Protein AF-H3CJQ5-F1 (afdb_monomer_lite)

Radius of gyration: 24.77 Å; chains: 1; bounding box: 74×58×54 Å

InterPro domains:
  IPR023696 Ureohydrolase domain superfamily [SSF52768] (1-69)
  IPR037138 Histone deacetylase domain superfamily [G3DSA:3.40.800.20] (1-73)

Foldseek 3Di:
DPPPNLDDDDDDDDDDDPVVVVLVVVLVVCVNVVFDHDPDDPDDDDDPVVVLVVLVVLVVCCVPDPLSVPDDDDPCPDPPPDPPPPDDDDDDDDDDPPDPPDDDDDRDDDGDHAPQAEEEADDPPDDDDPSHHYFFDPDDDPPVLVVVLCVVPVPDPDDDWPNRLLVRLLVQLVCCLVSNYVYYDYDTPDPLSSCQSNVVSNVVSDQAEEAEEEEDDPDDDHPCPVVRYAYEYEYQDPDVDDDDPRYHYHHDVDPVCCVVVVVSCCVPPVVSVD

pLDDT: mean 74.87, std 17.54, range [26.88, 97.62]

Secondary structure (DSSP, 8-state):
--GGGG-----------TTHHHHHHHHHHHHHTTPPPPPP---PPPPHHHHHHHHHHHHHHTTT-GGGTTSPPPP------------------------------PPPPP-PPPSEEEEEE--TTPPPPTTEEE----SPPPHHHHHHHHHHHTTSTT----HHHHHHHHHHHHHHHTTSEEEEEE--S-HHHHHHHHHHHHHHHSS-EEEEEES---S-----TTSSEEEEEEESS-------TTEEEEE---GGGHHHHHHHHHHHTGGGT-

Structure (mmCIF, N/CA/C/O backbone):
data_AF-H3CJQ5-F1
#
_entry.id   AF-H3CJQ5-F1
#
loop_
_atom_site.group_PDB
_atom_site.id
_atom_site.type_symbol
_atom_site.label_atom_id
_atom_site.label_alt_id
_atom_site.label_comp_id
_atom_site.label_asym_id
_atom_site.label_entity_id
_atom_site.label_seq_id
_atom_site.pdbx_PDB_ins_code
_atom_site.Cartn_x
_atom_site.Cartn_y
_atom_site.Cartn_z
_atom_site.occupancy
_atom_site.B_iso_or_equiv
_atom_site.auth_seq_id
_atom_site.auth_comp_id
_atom_site.auth_asym_id
_atom_site.auth_atom_id
_atom_site.pdbx_PDB_model_num
ATOM 1 N N . MET A 1 1 ? -3.640 -0.439 -8.895 1.00 81.56 1 MET A N 1
ATOM 2 C CA . MET A 1 1 ? -2.894 -0.152 -10.143 1.00 81.56 1 MET A CA 1
ATOM 3 C C . MET A 1 1 ? -3.631 0.963 -10.868 1.00 81.56 1 MET A C 1
ATOM 5 O O . MET A 1 1 ? -4.810 0.783 -11.122 1.00 81.56 1 MET A O 1
ATOM 9 N N . ASN A 1 2 ? -2.995 2.110 -11.141 1.00 85.56 2 ASN A N 1
ATOM 10 C CA . ASN A 1 2 ? -3.743 3.341 -11.481 1.00 85.56 2 ASN A CA 1
ATOM 11 C C . ASN A 1 2 ? -3.409 3.939 -12.864 1.00 85.56 2 ASN A C 1
ATOM 13 O O . ASN A 1 2 ? -4.067 4.882 -13.297 1.00 85.56 2 ASN A O 1
ATOM 17 N N . LEU A 1 3 ? -2.390 3.428 -13.562 1.00 89.12 3 LEU A N 1
ATOM 18 C CA . LEU A 1 3 ? -2.044 3.892 -14.912 1.00 89.12 3 LEU A CA 1
ATOM 19 C C . LEU A 1 3 ? -3.037 3.343 -15.943 1.00 89.12 3 LEU A C 1
ATOM 21 O O . LEU A 1 3 ? -3.598 2.269 -15.745 1.00 89.12 3 LEU A O 1
ATOM 25 N N . ALA A 1 4 ? -3.268 4.096 -17.025 1.00 93.25 4 ALA A N 1
ATOM 26 C CA . ALA A 1 4 ? -4.187 3.736 -18.115 1.00 93.25 4 ALA A CA 1
ATOM 27 C C . ALA A 1 4 ? -5.615 3.346 -17.659 1.00 93.25 4 ALA A C 1
ATOM 29 O O . ALA A 1 4 ? -6.294 2.556 -18.316 1.00 93.25 4 ALA A O 1
ATOM 30 N N . GLY A 1 5 ? -6.077 3.884 -16.522 1.00 90.81 5 GLY A N 1
ATOM 31 C CA . GLY A 1 5 ? -7.369 3.517 -15.932 1.00 90.81 5 GLY A CA 1
ATOM 32 C C . GLY A 1 5 ? -7.428 2.062 -15.455 1.00 90.81 5 GLY A C 1
ATOM 33 O O . GLY A 1 5 ? -8.495 1.465 -15.474 1.00 90.81 5 GLY A O 1
ATOM 34 N N . GLY A 1 6 ? -6.285 1.466 -15.101 1.00 92.06 6 GLY A N 1
ATOM 35 C CA . GLY A 1 6 ? -6.191 0.075 -14.648 1.00 92.06 6 GLY A CA 1
ATOM 36 C C . GLY A 1 6 ? -6.125 -0.961 -15.773 1.00 92.06 6 GLY A C 1
ATOM 37 O O . GLY A 1 6 ? -5.925 -2.138 -15.490 1.00 92.06 6 GLY A O 1
ATOM 38 N N . LYS A 1 7 ? -6.237 -0.547 -17.042 1.00 94.19 7 LYS A N 1
ATOM 39 C CA . LYS A 1 7 ? -6.111 -1.441 -18.201 1.00 94.19 7 LYS A CA 1
ATOM 40 C C . LYS A 1 7 ? -4.651 -1.846 -18.384 1.00 94.19 7 LYS A C 1
ATOM 42 O O . LYS A 1 7 ? -3.837 -1.051 -18.851 1.00 94.19 7 LYS A O 1
ATOM 47 N N . LEU A 1 8 ? -4.334 -3.078 -18.006 1.00 94.94 8 LEU A N 1
ATOM 48 C CA . LEU A 1 8 ? -2.990 -3.642 -18.050 1.00 94.94 8 LEU A CA 1
ATOM 49 C C . LEU A 1 8 ? -3.031 -5.014 -18.728 1.00 94.94 8 LEU A C 1
ATOM 51 O O . LEU A 1 8 ? -3.891 -5.832 -18.416 1.00 94.94 8 LEU A O 1
ATOM 55 N N . CYS A 1 9 ? -2.074 -5.269 -19.618 1.00 95.88 9 CYS A N 1
ATOM 56 C CA . CYS A 1 9 ? -1.789 -6.596 -20.152 1.00 95.88 9 CYS A CA 1
ATOM 57 C C . CYS A 1 9 ? -0.385 -7.003 -19.691 1.00 95.88 9 CYS A C 1
ATOM 59 O O . CYS A 1 9 ? 0.565 -6.248 -19.901 1.00 95.88 9 CYS A O 1
ATOM 61 N N . ALA A 1 10 ? -0.266 -8.160 -19.040 1.00 95.12 10 ALA A N 1
ATOM 62 C CA . ALA A 1 10 ? 1.015 -8.743 -18.656 1.00 95.12 10 ALA A CA 1
ATOM 63 C C . ALA A 1 10 ? 1.327 -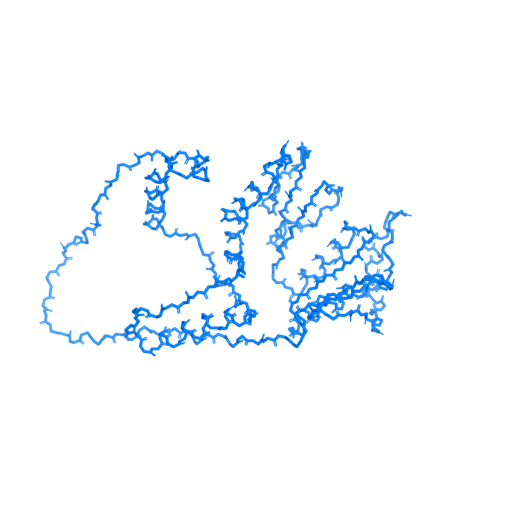9.913 -19.597 1.00 95.12 10 ALA A C 1
ATOM 65 O O . ALA A 1 10 ? 0.520 -10.832 -19.721 1.00 95.12 10 ALA A O 1
ATOM 66 N N . VAL A 1 11 ? 2.488 -9.868 -20.251 1.00 97.62 11 VAL A N 1
ATOM 67 C CA . VAL A 1 11 ? 2.963 -10.902 -21.180 1.00 97.62 11 VAL A CA 1
ATOM 68 C C . VAL A 1 11 ? 4.173 -11.581 -20.549 1.00 97.62 11 VAL A C 1
ATOM 70 O O . VAL A 1 11 ? 5.095 -10.901 -20.098 1.00 97.62 11 VAL A O 1
ATOM 73 N N . LEU A 1 12 ? 4.143 -12.913 -20.453 1.00 97.12 12 LEU A N 1
ATOM 74 C CA . LEU A 1 12 ? 5.270 -13.676 -19.926 1.00 97.12 12 LEU A CA 1
ATOM 75 C C . LEU A 1 12 ? 6.379 -13.735 -20.979 1.00 97.12 12 LEU A C 1
ATOM 77 O O . LEU A 1 12 ? 6.149 -14.204 -22.089 1.00 97.12 12 LEU A O 1
ATOM 81 N N . GLU A 1 13 ? 7.568 -13.284 -20.595 1.00 96.62 13 GLU A N 1
ATOM 82 C CA . GLU A 1 13 ? 8.769 -13.308 -21.428 1.00 96.62 13 GLU A CA 1
ATOM 83 C C . GLU A 1 13 ? 9.689 -14.453 -20.968 1.00 96.62 13 GLU A C 1
ATOM 85 O O . GLU A 1 13 ? 9.425 -15.627 -21.219 1.00 96.62 13 GLU A O 1
ATOM 90 N N . GLY A 1 14 ? 10.766 -14.126 -20.249 1.00 94.88 14 GLY A N 1
ATOM 91 C CA . GLY A 1 14 ? 11.717 -15.095 -19.716 1.00 94.88 14 GLY A CA 1
ATOM 92 C C . GLY A 1 14 ? 11.376 -15.607 -18.315 1.00 94.88 14 GLY A C 1
ATOM 93 O O . GLY A 1 14 ? 10.472 -15.127 -17.633 1.00 94.88 14 GLY A O 1
ATOM 94 N N . GLY A 1 15 ? 12.179 -16.568 -17.863 1.00 93.50 15 GLY A N 1
ATOM 95 C CA . GLY A 1 15 ? 12.063 -17.178 -16.543 1.00 93.50 15 GLY A CA 1
ATOM 96 C C . GLY A 1 15 ? 12.597 -18.598 -16.580 1.00 93.50 15 GLY A C 1
ATOM 97 O O . GLY A 1 15 ? 11.898 -19.521 -16.973 1.00 93.50 15 GLY A O 1
ATOM 98 N N . TYR A 1 16 ? 13.862 -18.773 -16.211 1.00 94.69 16 TYR A N 1
ATOM 99 C CA . TYR A 1 16 ? 14.560 -20.049 -16.416 1.00 94.69 16 TYR A CA 1
ATOM 100 C C . TYR A 1 16 ? 14.683 -20.886 -15.142 1.00 94.69 16 TYR A C 1
ATOM 102 O O . TYR A 1 16 ? 15.120 -22.031 -15.192 1.00 94.69 16 TYR A O 1
ATOM 110 N N . ASN A 1 17 ? 14.307 -20.318 -13.996 1.00 93.81 17 ASN A N 1
ATOM 111 C CA . ASN A 1 17 ? 14.281 -21.024 -12.726 1.00 93.81 17 ASN A CA 1
ATOM 112 C C . ASN A 1 17 ? 12.852 -21.514 -12.454 1.00 93.81 17 ASN A C 1
ATOM 114 O O . ASN A 1 17 ? 11.932 -20.712 -12.288 1.00 93.81 17 ASN A O 1
ATOM 118 N N . LEU A 1 18 ? 12.681 -22.837 -12.415 1.00 93.62 18 LEU A N 1
ATOM 119 C CA . LEU A 1 18 ? 11.375 -23.490 -12.284 1.00 93.62 18 LEU A CA 1
ATOM 120 C C . LEU A 1 18 ? 10.738 -23.322 -10.896 1.00 93.62 18 LEU A C 1
ATOM 122 O O . LEU A 1 18 ? 9.547 -23.579 -10.751 1.00 93.62 18 LEU A O 1
ATOM 126 N N . THR A 1 19 ? 11.493 -22.851 -9.903 1.00 92.31 19 THR A N 1
ATOM 127 C CA . THR A 1 19 ? 10.992 -22.552 -8.557 1.00 92.31 19 THR A CA 1
ATOM 128 C C . THR A 1 19 ? 10.516 -21.101 -8.460 1.00 92.31 19 THR A C 1
ATOM 130 O O . THR A 1 19 ? 9.390 -20.850 -8.034 1.00 92.31 19 THR A O 1
ATOM 133 N N . SER A 1 20 ? 11.324 -20.125 -8.895 1.00 93.88 20 SER A N 1
ATOM 134 C CA . SER A 1 20 ? 10.966 -18.700 -8.767 1.00 93.88 20 SER A CA 1
ATOM 135 C C . SER A 1 20 ? 9.966 -18.222 -9.815 1.00 93.88 20 SER A C 1
ATOM 137 O O . SER A 1 20 ? 9.197 -17.297 -9.538 1.00 93.88 20 SER A O 1
ATOM 139 N N . LEU A 1 21 ? 9.944 -18.833 -11.005 1.00 95.50 21 LEU A N 1
ATOM 140 C CA . LEU A 1 21 ? 9.009 -18.467 -12.067 1.00 95.50 21 LEU A CA 1
ATOM 141 C C . LEU A 1 21 ? 7.541 -18.607 -11.624 1.00 95.50 21 LEU A C 1
ATOM 143 O O . LEU A 1 21 ? 6.843 -17.589 -11.618 1.00 95.50 21 LEU A O 1
ATOM 147 N N . PRO A 1 22 ? 7.045 -19.796 -11.218 1.00 95.19 22 PRO A N 1
ATOM 148 C CA . PRO A 1 22 ? 5.647 -19.940 -10.817 1.00 95.19 22 PRO A CA 1
ATOM 149 C C . PRO A 1 22 ? 5.310 -19.065 -9.605 1.00 95.19 22 PRO A C 1
ATOM 151 O O . PRO A 1 22 ? 4.245 -18.454 -9.571 1.00 95.19 22 PRO A O 1
ATOM 154 N N . GLN A 1 23 ? 6.235 -18.916 -8.651 1.00 93.88 23 GLN A N 1
ATOM 155 C CA . GLN A 1 23 ? 6.057 -18.032 -7.496 1.00 93.88 23 GLN A CA 1
ATOM 156 C C . GLN A 1 23 ? 5.834 -16.570 -7.926 1.00 93.88 23 GLN A C 1
ATOM 158 O O . GLN A 1 23 ? 4.891 -15.923 -7.470 1.00 93.88 23 GLN A O 1
ATOM 163 N N . SER A 1 24 ? 6.653 -16.061 -8.849 1.00 94.12 24 SER A N 1
ATOM 164 C CA . SER A 1 24 ? 6.565 -14.682 -9.352 1.00 94.12 24 SER A CA 1
ATOM 165 C C . SER A 1 24 ? 5.307 -14.446 -10.192 1.00 94.12 24 SER A C 1
ATOM 167 O O . SER A 1 24 ? 4.657 -13.402 -10.070 1.00 94.12 24 SER A O 1
ATOM 169 N N . VAL A 1 25 ? 4.922 -15.429 -11.013 1.00 96.06 25 VAL A N 1
ATOM 170 C CA . VAL A 1 25 ? 3.676 -15.387 -11.792 1.00 96.06 25 VAL A CA 1
ATOM 171 C C . VAL A 1 25 ? 2.471 -15.341 -10.855 1.00 96.06 25 VAL A C 1
ATOM 173 O O . VAL A 1 25 ? 1.625 -14.461 -11.008 1.00 96.06 25 VAL A O 1
ATOM 176 N N . CYS A 1 26 ? 2.423 -16.199 -9.832 1.00 94.19 26 CYS A N 1
ATOM 177 C CA . CYS A 1 26 ? 1.353 -16.192 -8.833 1.00 94.19 26 CYS A CA 1
ATOM 178 C C . CYS A 1 26 ? 1.234 -14.836 -8.122 1.00 94.19 26 CYS A C 1
ATOM 180 O O . CYS A 1 26 ? 0.133 -14.296 -8.029 1.00 94.19 26 CYS A O 1
ATOM 182 N N . GLN A 1 27 ? 2.350 -14.234 -7.689 1.00 92.75 27 GLN A N 1
ATOM 183 C CA . GLN A 1 27 ? 2.338 -12.906 -7.054 1.00 92.75 27 GLN A CA 1
ATOM 184 C C . GLN A 1 27 ? 1.835 -11.802 -7.994 1.00 92.75 27 GLN A C 1
ATOM 186 O O . GLN A 1 27 ? 1.131 -10.877 -7.568 1.00 92.75 27 GLN A O 1
ATOM 191 N N . THR A 1 28 ? 2.172 -11.904 -9.280 1.00 94.69 28 THR A N 1
ATOM 192 C CA . THR A 1 28 ? 1.698 -10.973 -10.307 1.00 94.69 28 THR A CA 1
ATOM 193 C C . THR A 1 28 ? 0.189 -11.114 -10.487 1.00 94.69 28 THR A C 1
ATOM 195 O O . THR A 1 28 ? -0.529 -10.128 -10.342 1.00 94.69 28 THR A O 1
ATOM 198 N N . VAL A 1 29 ? -0.312 -12.334 -10.702 1.00 94.81 29 VAL A N 1
ATOM 199 C CA . VAL A 1 29 ? -1.746 -12.615 -10.885 1.00 94.81 29 VAL A CA 1
ATOM 200 C C . VAL A 1 29 ? -2.565 -12.214 -9.657 1.00 94.81 29 VAL A C 1
ATOM 202 O O . VAL A 1 29 ? -3.573 -11.536 -9.811 1.00 94.81 29 VAL A O 1
ATOM 205 N N . GLN A 1 30 ? -2.111 -12.521 -8.439 1.00 93.06 30 GLN A N 1
ATOM 206 C CA . GLN A 1 30 ? -2.771 -12.079 -7.199 1.00 93.06 30 GLN A CA 1
ATOM 207 C C . GLN A 1 30 ? -2.900 -10.551 -7.134 1.00 93.06 30 GLN A C 1
ATOM 209 O O . GLN A 1 30 ? -3.940 -10.012 -6.767 1.00 93.06 30 GLN A O 1
ATOM 214 N N . THR A 1 31 ? -1.866 -9.825 -7.563 1.00 92.44 31 THR A N 1
ATOM 215 C CA . THR A 1 31 ? -1.916 -8.357 -7.643 1.00 92.44 31 THR A CA 1
ATOM 216 C C . THR A 1 31 ? -2.903 -7.873 -8.708 1.00 92.44 31 THR A C 1
ATOM 218 O O . THR A 1 31 ? -3.599 -6.886 -8.474 1.00 92.44 31 THR A O 1
ATOM 221 N N . LEU A 1 32 ? -3.010 -8.573 -9.845 1.00 92.94 32 LEU A N 1
ATOM 222 C CA . LEU A 1 32 ? -3.994 -8.274 -10.894 1.00 92.94 32 LEU A CA 1
ATOM 223 C C . LEU A 1 32 ? -5.437 -8.512 -10.434 1.00 92.94 32 LEU A C 1
ATOM 225 O O . LEU A 1 32 ? -6.311 -7.710 -10.752 1.00 92.94 32 LEU A O 1
ATOM 229 N N . LEU A 1 33 ? -5.665 -9.557 -9.637 1.00 91.25 33 LEU A N 1
ATOM 230 C CA . LEU A 1 33 ? -6.952 -9.861 -8.999 1.00 91.25 33 LEU A CA 1
ATOM 231 C C . LEU A 1 33 ? -7.291 -8.895 -7.848 1.00 91.25 33 LEU A C 1
ATOM 233 O O . LEU A 1 33 ? -8.411 -8.883 -7.337 1.00 91.25 33 LEU A O 1
ATOM 237 N N . GLY A 1 34 ? -6.340 -8.043 -7.459 1.00 87.56 34 GLY A N 1
ATOM 238 C CA . GLY A 1 34 ? -6.513 -7.042 -6.415 1.00 87.56 34 GLY A CA 1
ATOM 239 C C . GLY A 1 34 ? -6.323 -7.578 -4.998 1.00 87.56 34 GLY A C 1
ATOM 240 O O . GLY A 1 34 ? -6.735 -6.904 -4.054 1.00 87.56 34 GLY A O 1
ATOM 241 N N . ASP A 1 35 ? -5.706 -8.747 -4.826 1.00 89.44 35 ASP A N 1
ATOM 242 C CA . ASP A 1 35 ? -5.385 -9.272 -3.502 1.00 89.44 35 ASP A CA 1
ATOM 243 C C . ASP A 1 35 ? -4.431 -8.324 -2.748 1.00 89.44 35 ASP A C 1
ATOM 245 O O . ASP A 1 35 ? -3.593 -7.657 -3.368 1.00 89.44 35 ASP A O 1
ATOM 249 N N . PRO A 1 36 ? -4.480 -8.287 -1.406 1.00 85.56 36 PRO A N 1
ATOM 250 C CA . PRO A 1 36 ? -3.569 -7.496 -0.575 1.00 85.56 36 PRO A CA 1
ATOM 251 C C . PRO A 1 36 ? -2.099 -7.741 -0.902 1.00 85.56 36 PRO A C 1
ATOM 253 O O . PRO A 1 36 ? -1.680 -8.893 -0.909 1.00 85.56 36 PRO A O 1
ATOM 256 N N . ALA A 1 37 ? -1.302 -6.697 -1.147 1.00 85.62 37 ALA A N 1
ATOM 257 C CA . ALA A 1 37 ? 0.141 -6.856 -1.344 1.00 85.62 37 ALA A CA 1
ATOM 258 C C . ALA A 1 37 ? 0.806 -7.468 -0.092 1.00 85.62 37 ALA A C 1
ATOM 260 O O . ALA A 1 37 ? 0.407 -7.130 1.027 1.00 85.62 37 ALA A O 1
ATOM 261 N N . PRO A 1 38 ? 1.807 -8.356 -0.251 1.00 85.12 38 PRO A N 1
ATOM 262 C CA . PRO A 1 38 ? 2.561 -8.852 0.890 1.00 85.12 38 PRO A CA 1
ATOM 263 C C . PRO A 1 38 ? 3.311 -7.689 1.563 1.00 85.12 38 PRO A C 1
ATOM 265 O O . PRO A 1 38 ? 3.678 -6.726 0.879 1.00 85.12 38 PRO A O 1
ATOM 268 N N . PRO A 1 39 ? 3.561 -7.760 2.883 1.00 79.38 39 PRO A N 1
ATOM 269 C CA . PRO A 1 39 ? 4.366 -6.757 3.561 1.00 79.38 39 PRO A CA 1
ATOM 270 C C . PRO 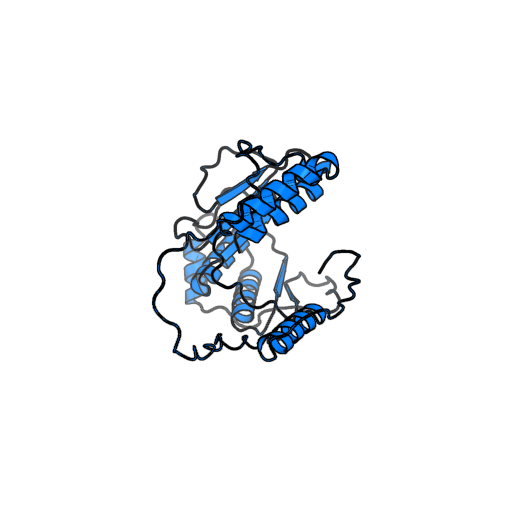A 1 39 ? 5.734 -6.614 2.879 1.00 79.38 39 PRO A C 1
ATOM 272 O O . PRO A 1 39 ? 6.343 -7.636 2.539 1.00 79.38 39 PRO A O 1
ATOM 275 N N . PRO A 1 40 ? 6.234 -5.383 2.680 1.00 70.62 40 PRO A N 1
ATOM 276 C CA . PRO A 1 40 ? 7.570 -5.193 2.145 1.00 70.62 40 PRO A CA 1
ATOM 277 C C . PRO A 1 40 ? 8.589 -5.875 3.065 1.00 70.62 40 PRO A C 1
ATOM 279 O O . PRO A 1 40 ? 8.493 -5.811 4.296 1.00 70.62 40 PRO A O 1
ATOM 282 N N . ALA A 1 41 ? 9.563 -6.556 2.459 1.00 70.50 41 ALA A N 1
ATOM 283 C CA . ALA A 1 41 ? 10.719 -7.079 3.181 1.00 70.50 41 ALA A CA 1
ATOM 284 C C . ALA A 1 41 ? 11.513 -5.919 3.814 1.00 70.50 41 ALA A C 1
ATOM 286 O O . ALA A 1 41 ? 11.196 -4.754 3.598 1.00 70.50 41 ALA A O 1
ATOM 287 N N . GLY A 1 42 ? 12.554 -6.202 4.600 1.00 74.25 42 GLY A N 1
ATOM 288 C CA . GLY A 1 42 ? 13.442 -5.154 5.119 1.00 74.25 42 GLY A CA 1
ATOM 289 C C . GLY A 1 42 ? 14.137 -4.396 3.982 1.00 74.25 42 GLY A C 1
ATOM 290 O O . GLY A 1 42 ? 15.229 -4.778 3.572 1.00 74.25 42 GLY A O 1
ATOM 291 N N . LEU A 1 43 ? 13.490 -3.354 3.453 1.00 77.69 43 LEU A N 1
ATOM 292 C CA . LEU A 1 43 ? 13.975 -2.579 2.320 1.00 77.69 43 LEU A CA 1
ATOM 293 C C . LEU A 1 43 ? 15.126 -1.685 2.784 1.00 77.69 43 LEU A C 1
ATOM 295 O O . LEU A 1 43 ? 14.953 -0.752 3.566 1.00 77.69 43 LEU A O 1
ATOM 299 N N . GLY A 1 44 ? 16.326 -2.006 2.308 1.00 80.94 44 GLY A N 1
ATOM 300 C CA . GLY A 1 44 ? 17.482 -1.126 2.393 1.00 80.94 44 GLY A CA 1
ATOM 301 C C . GLY A 1 44 ? 17.512 -0.128 1.238 1.00 80.94 44 GLY A C 1
ATOM 302 O O . GLY A 1 44 ? 16.777 -0.245 0.255 1.00 80.94 44 GLY A O 1
ATOM 303 N N . GLY A 1 45 ? 18.421 0.842 1.330 1.00 82.06 45 GLY A N 1
ATOM 304 C CA . GLY A 1 45 ? 18.750 1.672 0.177 1.00 82.06 45 GLY A CA 1
ATOM 305 C C . GLY A 1 45 ? 19.294 0.820 -0.984 1.00 82.06 45 GLY A C 1
ATOM 306 O O . GLY A 1 45 ? 19.927 -0.212 -0.744 1.00 82.06 45 GLY A O 1
ATOM 307 N N . PRO A 1 46 ? 19.077 1.234 -2.244 1.00 87.31 46 PRO A N 1
ATOM 308 C CA . PRO A 1 46 ? 19.677 0.564 -3.394 1.00 87.31 46 PRO A CA 1
ATOM 309 C C . PRO A 1 46 ? 21.208 0.547 -3.283 1.00 87.31 46 PRO A C 1
ATOM 311 O O . PRO A 1 46 ? 21.821 1.474 -2.750 1.00 87.31 46 PRO A O 1
ATOM 314 N N . CYS A 1 47 ? 21.842 -0.495 -3.824 1.00 90.25 47 CYS A N 1
ATOM 315 C CA . CYS A 1 47 ? 23.299 -0.569 -3.858 1.00 90.25 47 CYS A CA 1
ATOM 316 C C . CYS A 1 47 ? 23.892 0.551 -4.735 1.00 90.25 47 CYS A C 1
ATOM 318 O O . CYS A 1 47 ? 23.230 1.097 -5.621 1.00 90.25 47 CYS A O 1
ATOM 320 N N . ARG A 1 48 ? 25.175 0.870 -4.522 1.00 91.31 48 ARG A N 1
ATOM 321 C CA . ARG A 1 48 ? 25.866 1.956 -5.238 1.00 91.31 48 ARG A CA 1
ATOM 322 C C . ARG A 1 48 ? 25.778 1.825 -6.762 1.00 91.31 48 ARG A C 1
ATOM 324 O O . ARG A 1 48 ? 25.495 2.807 -7.435 1.00 91.31 48 ARG A O 1
ATOM 331 N N . SER A 1 49 ? 25.953 0.617 -7.295 1.00 94.50 49 SER A N 1
ATOM 332 C CA . SER A 1 49 ? 25.875 0.374 -8.743 1.00 94.50 49 SER A CA 1
ATOM 333 C C . SER A 1 49 ? 24.474 0.649 -9.313 1.00 94.50 49 SER A C 1
ATOM 335 O O . SER A 1 49 ? 24.340 1.273 -10.370 1.00 94.50 49 SER A O 1
ATOM 337 N N . ALA A 1 50 ? 23.416 0.252 -8.595 1.00 92.69 50 ALA A N 1
ATOM 338 C CA . ALA A 1 50 ? 22.043 0.558 -8.987 1.00 92.69 50 ALA A CA 1
ATOM 339 C C . ALA A 1 50 ? 21.765 2.069 -8.919 1.00 92.69 50 ALA A C 1
ATOM 341 O O . ALA A 1 50 ? 21.145 2.619 -9.828 1.00 92.69 50 ALA A O 1
ATOM 342 N N . LEU A 1 51 ? 22.270 2.753 -7.885 1.00 90.50 51 LEU A N 1
ATOM 343 C CA . LEU A 1 51 ? 22.182 4.211 -7.764 1.00 90.50 51 LEU A CA 1
ATOM 344 C C . LEU A 1 51 ? 22.859 4.926 -8.934 1.00 90.50 51 LEU A C 1
ATOM 346 O O . LEU A 1 51 ? 22.231 5.773 -9.566 1.00 90.50 51 LEU A O 1
ATOM 350 N N . GLU A 1 52 ? 24.101 4.568 -9.259 1.00 90.06 52 GLU A N 1
ATOM 351 C CA . GLU A 1 52 ? 24.848 5.137 -10.390 1.00 90.06 52 GLU A CA 1
ATOM 352 C C . GLU A 1 52 ? 24.085 4.953 -11.711 1.00 90.06 52 GLU A C 1
ATOM 354 O O . GLU A 1 52 ? 23.919 5.907 -12.476 1.00 90.06 52 GLU A O 1
ATOM 359 N N . SER A 1 53 ? 23.522 3.761 -11.934 1.00 94.00 53 SER A N 1
ATOM 360 C CA . SER A 1 53 ? 22.699 3.464 -13.114 1.00 94.00 53 SER A CA 1
ATOM 361 C C . SER A 1 53 ? 21.437 4.335 -13.171 1.00 94.00 53 SER A C 1
ATOM 363 O O . SER A 1 53 ? 21.151 4.951 -14.199 1.00 94.00 53 SER A O 1
ATOM 365 N N . ILE A 1 54 ? 20.708 4.458 -12.054 1.00 91.25 54 ILE A N 1
ATOM 366 C CA . ILE A 1 54 ? 19.533 5.337 -11.940 1.00 91.25 54 ILE A CA 1
ATOM 367 C C . ILE A 1 54 ? 19.916 6.792 -12.243 1.00 91.25 54 ILE A C 1
ATOM 369 O O . ILE A 1 54 ? 19.180 7.487 -12.945 1.00 91.25 54 ILE A O 1
ATOM 373 N N . HIS A 1 55 ? 21.058 7.268 -11.744 1.00 88.31 55 HIS A N 1
ATOM 374 C CA . HIS A 1 55 ? 21.525 8.630 -11.996 1.00 88.31 55 HIS A CA 1
ATOM 375 C C . HIS A 1 55 ? 21.857 8.871 -13.470 1.00 88.31 55 HIS A C 1
ATOM 377 O O . HIS A 1 55 ? 21.422 9.886 -14.020 1.00 88.31 55 HIS A O 1
ATOM 383 N N . CYS A 1 56 ? 22.539 7.932 -14.128 1.00 90.38 56 CYS A N 1
ATOM 384 C CA . CYS A 1 56 ? 22.841 8.027 -15.557 1.00 90.38 56 CYS A CA 1
ATOM 385 C C . CYS A 1 56 ? 21.558 8.124 -16.395 1.00 90.38 56 CYS A C 1
ATOM 387 O O . CYS A 1 56 ? 21.421 9.039 -17.208 1.00 90.38 56 CYS A O 1
ATOM 389 N N . VAL A 1 57 ? 20.580 7.246 -16.137 1.00 93.06 57 VAL A N 1
ATOM 390 C CA . VAL A 1 57 ? 19.277 7.257 -16.828 1.00 93.06 57 VAL A CA 1
ATOM 391 C C . VAL A 1 57 ? 18.544 8.578 -16.585 1.00 93.06 57 VAL A C 1
ATOM 393 O O . VAL A 1 57 ? 18.062 9.206 -17.527 1.00 93.06 57 VAL A O 1
ATOM 396 N N . ARG A 1 58 ? 18.495 9.058 -15.336 1.00 89.75 58 ARG A N 1
ATOM 397 C CA . ARG A 1 58 ? 17.855 10.344 -15.013 1.00 89.75 58 ARG A CA 1
ATOM 398 C C . ARG A 1 58 ? 18.501 11.510 -15.753 1.00 89.75 58 ARG A C 1
ATOM 400 O O . ARG A 1 58 ? 17.772 12.378 -16.221 1.00 89.75 58 ARG A O 1
ATOM 407 N N . SER A 1 59 ? 19.830 11.527 -15.851 1.00 87.75 59 SER A N 1
ATOM 408 C CA . SER A 1 59 ? 20.578 12.571 -16.557 1.00 87.75 59 SER A CA 1
ATOM 409 C C . SER A 1 59 ? 20.258 12.570 -18.053 1.00 87.75 59 SER A C 1
ATOM 411 O O . SER A 1 59 ? 19.813 13.585 -18.587 1.00 87.75 59 SER A O 1
ATOM 413 N N . ALA A 1 60 ? 20.355 11.406 -18.705 1.00 92.12 60 ALA A N 1
ATOM 414 C CA . ALA A 1 60 ? 20.081 11.260 -20.135 1.00 92.12 60 ALA A CA 1
ATOM 415 C C . ALA A 1 60 ? 18.636 11.636 -20.512 1.00 92.12 60 ALA A C 1
ATOM 417 O O . ALA A 1 60 ? 18.394 12.233 -21.560 1.00 92.12 60 ALA A O 1
ATOM 418 N N . HIS A 1 61 ? 17.668 11.324 -19.645 1.00 92.06 61 HIS A N 1
ATOM 419 C CA . HIS A 1 61 ? 16.250 11.588 -19.897 1.00 92.06 61 HIS A CA 1
ATOM 420 C C . HIS A 1 61 ? 15.759 12.965 -19.418 1.00 92.06 61 HIS A C 1
ATOM 422 O O . HIS A 1 61 ? 14.648 13.371 -19.768 1.00 92.06 61 HIS A O 1
ATOM 428 N N . ARG A 1 62 ? 16.569 13.717 -18.661 1.00 89.00 62 ARG A N 1
ATOM 429 C CA . ARG A 1 62 ? 16.210 15.039 -18.114 1.00 89.00 62 ARG A CA 1
ATOM 430 C C . ARG A 1 62 ? 15.689 16.042 -19.157 1.00 89.00 62 ARG A C 1
ATOM 432 O O . ARG A 1 62 ? 14.719 16.732 -18.833 1.00 89.00 62 ARG A O 1
ATOM 439 N N . PRO A 1 63 ? 16.253 16.145 -20.380 1.00 90.88 63 PRO A N 1
ATOM 440 C CA . PRO A 1 63 ? 15.770 17.111 -21.371 1.00 90.88 63 PRO A CA 1
ATOM 441 C C . PRO A 1 63 ? 14.329 16.843 -21.822 1.00 90.88 63 PRO A C 1
ATOM 443 O O . PRO A 1 63 ? 13.593 17.778 -22.136 1.00 90.88 63 PRO A O 1
ATOM 446 N N . TYR A 1 64 ? 13.913 15.575 -21.802 1.00 93.62 64 TYR A N 1
ATOM 447 C CA . TYR A 1 64 ? 12.663 15.113 -22.405 1.00 93.62 64 TYR A CA 1
ATOM 448 C C . TYR A 1 64 ? 11.502 15.019 -21.404 1.00 93.62 64 TYR A C 1
ATOM 450 O O . TYR A 1 64 ? 10.345 15.128 -21.799 1.00 93.62 64 TYR A O 1
ATOM 458 N N . TRP A 1 65 ? 11.786 14.861 -20.105 1.00 89.44 65 TRP A N 1
ATOM 459 C CA . TRP A 1 65 ? 10.764 14.613 -19.081 1.00 89.44 65 TRP A CA 1
ATOM 460 C C . TRP A 1 65 ? 10.755 15.690 -17.994 1.00 89.44 65 TRP A C 1
ATOM 462 O O . TRP A 1 65 ? 11.702 15.833 -17.219 1.00 89.44 65 TRP A O 1
ATOM 472 N N . SER A 1 66 ? 9.645 16.425 -17.878 1.00 85.56 66 SER A N 1
ATOM 473 C CA . SER A 1 66 ? 9.473 17.509 -16.895 1.00 85.56 66 SER A CA 1
ATOM 474 C C . SER A 1 66 ? 9.668 17.061 -15.442 1.00 85.56 66 SER A C 1
ATOM 476 O O . SER A 1 66 ? 10.247 17.801 -14.647 1.00 85.56 66 SER A O 1
ATOM 478 N N . CYS A 1 67 ? 9.273 15.832 -15.103 1.00 81.25 67 CYS A N 1
ATOM 479 C CA . CYS A 1 67 ? 9.418 15.258 -13.760 1.00 81.25 67 CYS A CA 1
ATOM 480 C C . CYS A 1 67 ? 10.871 15.008 -13.336 1.00 81.25 67 CYS A C 1
ATOM 482 O O . CYS A 1 67 ? 11.144 14.829 -12.148 1.00 81.25 67 CYS A O 1
ATOM 484 N N . LEU A 1 68 ? 11.816 15.031 -14.279 1.00 84.50 68 LEU A N 1
ATOM 485 C CA . LEU A 1 68 ? 13.241 14.843 -14.009 1.00 84.50 68 LEU A CA 1
ATOM 486 C C . LEU A 1 68 ? 14.012 16.170 -13.941 1.00 84.50 68 LEU A C 1
ATOM 488 O O . LEU A 1 68 ? 15.128 16.192 -13.425 1.00 84.50 68 LEU A O 1
ATOM 492 N N . LYS A 1 69 ? 13.416 17.287 -14.384 1.00 80.50 69 LYS A N 1
ATOM 493 C CA . LYS A 1 69 ? 14.078 18.604 -14.471 1.00 80.50 69 LYS A CA 1
ATOM 494 C C . LYS A 1 69 ? 14.479 19.206 -13.124 1.00 80.50 69 LYS A C 1
ATOM 496 O O . LYS A 1 69 ? 15.367 20.046 -13.091 1.00 80.50 69 LYS A O 1
ATOM 501 N N . HIS A 1 70 ? 13.844 18.789 -12.030 1.00 71.00 70 HIS A N 1
ATOM 502 C CA . HIS A 1 70 ? 14.094 19.314 -10.679 1.00 71.00 70 HIS A CA 1
ATOM 503 C C . HIS A 1 70 ? 14.945 18.376 -9.811 1.00 71.00 70 HIS A C 1
ATOM 505 O O . HIS A 1 70 ? 15.065 18.576 -8.606 1.00 71.00 70 HIS A O 1
ATOM 511 N N . ALA A 1 71 ? 15.519 17.324 -10.400 1.00 64.69 71 ALA A N 1
ATOM 512 C CA . ALA A 1 71 ? 16.471 16.471 -9.705 1.00 64.69 71 ALA A CA 1
ATOM 513 C C . ALA A 1 71 ? 17.732 17.274 -9.350 1.00 64.69 71 ALA A C 1
ATOM 515 O O . ALA A 1 71 ? 18.308 17.902 -10.241 1.00 64.69 71 ALA A O 1
ATOM 516 N N . ALA A 1 72 ? 18.173 17.222 -8.089 1.00 58.66 72 ALA A N 1
ATOM 517 C CA . ALA A 1 72 ? 19.467 17.775 -7.696 1.00 58.66 72 ALA A CA 1
ATOM 518 C C . ALA A 1 72 ? 20.578 17.183 -8.580 1.00 58.66 72 ALA A C 1
ATOM 520 O O . ALA A 1 72 ? 20.611 15.969 -8.812 1.00 58.66 72 ALA A O 1
ATOM 521 N N . GLU A 1 73 ? 21.441 18.047 -9.108 1.00 54.06 73 GLU A N 1
ATOM 522 C CA . GLU A 1 73 ? 22.657 17.629 -9.797 1.00 54.06 73 GLU A CA 1
ATOM 523 C C . GLU A 1 73 ? 23.643 17.140 -8.738 1.00 54.06 73 GLU A C 1
ATOM 525 O O . GLU A 1 73 ? 24.029 17.886 -7.841 1.00 54.06 73 GLU A O 1
ATOM 530 N N . LEU A 1 74 ? 24.009 15.862 -8.805 1.00 55.28 74 LEU A N 1
ATOM 531 C CA . LEU A 1 74 ? 25.218 15.396 -8.139 1.00 55.28 74 LEU A CA 1
ATOM 532 C C . LEU A 1 74 ? 26.396 15.659 -9.080 1.00 55.28 74 LEU A C 1
ATOM 534 O O . LEU A 1 74 ? 26.186 15.649 -10.298 1.00 55.28 74 LEU A O 1
ATOM 538 N N . PRO A 1 75 ? 27.615 15.878 -8.547 1.00 46.34 75 PRO A N 1
ATOM 539 C CA . PRO A 1 75 ? 28.794 16.031 -9.381 1.00 46.34 75 PRO A CA 1
ATOM 540 C C . PRO A 1 75 ? 28.843 14.863 -10.359 1.00 46.34 75 PRO A C 1
ATOM 542 O O . PRO A 1 75 ? 28.722 13.707 -9.945 1.00 46.34 75 PRO A O 1
ATOM 545 N N . THR A 1 76 ? 28.972 15.166 -11.648 1.00 43.09 76 THR A N 1
ATOM 546 C CA . THR A 1 76 ? 29.243 14.183 -12.694 1.00 43.09 76 THR A CA 1
ATOM 547 C C . THR A 1 76 ? 30.556 13.492 -12.354 1.00 43.09 76 THR A C 1
ATOM 549 O O . THR A 1 76 ? 31.623 13.915 -12.789 1.00 43.09 76 THR A O 1
ATOM 552 N N . SER A 1 77 ? 30.504 12.435 -11.543 1.00 47.91 77 SER A N 1
ATOM 553 C CA . SER A 1 77 ? 31.575 11.455 -11.540 1.00 47.91 77 SER A CA 1
ATOM 554 C C . SER A 1 77 ? 31.552 10.859 -12.935 1.00 47.91 77 SER A C 1
ATOM 556 O O . SER A 1 77 ? 30.498 10.381 -13.365 1.00 47.91 77 SER A O 1
ATOM 558 N N . GLU A 1 78 ? 32.669 10.972 -13.646 1.00 42.78 78 GLU A N 1
ATOM 559 C CA . GLU A 1 78 ? 32.826 10.476 -15.006 1.00 42.78 78 GLU A CA 1
ATOM 560 C C . GLU A 1 78 ? 32.113 9.135 -15.183 1.00 42.78 78 GLU A C 1
ATOM 562 O O . GLU A 1 78 ? 32.283 8.220 -14.371 1.00 42.78 78 GLU A O 1
ATOM 567 N N . ILE A 1 79 ? 31.280 9.042 -16.222 1.00 46.66 79 ILE A N 1
ATOM 568 C CA . ILE A 1 79 ? 30.574 7.819 -16.600 1.00 46.66 79 ILE A CA 1
ATOM 569 C C . ILE A 1 79 ? 31.644 6.786 -16.963 1.00 46.66 79 ILE A C 1
ATOM 571 O O . ILE A 1 79 ? 32.073 6.668 -18.109 1.00 46.66 79 ILE A O 1
ATO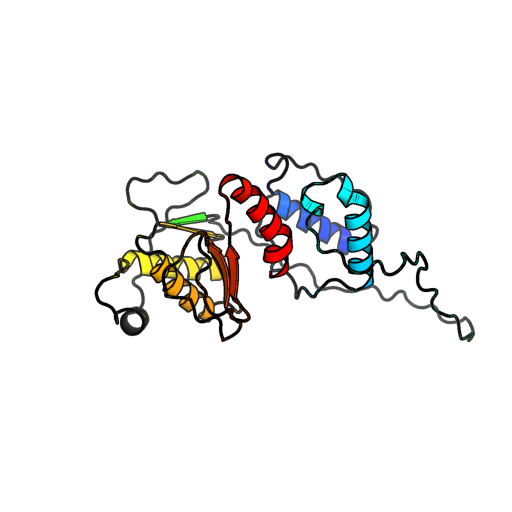M 575 N N . SER A 1 80 ? 32.129 6.060 -15.962 1.00 47.97 80 SER A N 1
ATOM 576 C CA . SER A 1 80 ? 33.074 4.981 -16.167 1.00 47.97 80 SER A CA 1
ATOM 577 C C . SER A 1 80 ? 32.272 3.771 -16.611 1.00 47.97 80 SER A C 1
ATOM 579 O O . SER A 1 80 ? 31.709 3.032 -15.809 1.00 47.97 80 SER A O 1
ATOM 581 N N . SER A 1 81 ? 32.256 3.537 -17.919 1.00 43.16 81 SER A N 1
ATOM 582 C CA . SER A 1 81 ? 31.758 2.310 -18.548 1.00 43.16 81 SER A CA 1
ATOM 583 C C . SER A 1 81 ? 32.578 1.059 -18.186 1.00 43.16 81 SER A C 1
ATOM 585 O O . SER A 1 81 ? 32.399 -0.007 -18.779 1.00 43.16 81 SER A O 1
ATOM 587 N N . LYS A 1 82 ? 33.487 1.135 -17.205 1.00 38.62 82 LYS A N 1
ATOM 588 C CA . LYS A 1 82 ? 34.219 -0.030 -16.720 1.00 38.62 82 LYS A CA 1
ATOM 589 C C . LYS A 1 82 ? 33.369 -0.768 -15.697 1.00 38.62 82 LYS A C 1
ATOM 591 O O . LYS A 1 82 ? 33.426 -0.496 -14.503 1.00 38.62 82 LYS A O 1
ATOM 596 N N . CYS A 1 83 ? 32.669 -1.792 -16.183 1.00 37.75 83 CYS A N 1
ATOM 597 C CA . CYS A 1 83 ? 32.385 -2.981 -15.388 1.00 37.75 83 CYS A CA 1
ATOM 598 C C . CYS A 1 83 ? 33.678 -3.339 -14.637 1.00 37.75 83 CYS A C 1
ATOM 600 O O . CYS A 1 83 ? 34.723 -3.513 -15.277 1.00 37.75 83 CYS A O 1
ATOM 602 N N . ALA A 1 84 ? 33.648 -3.326 -13.301 1.00 35.50 84 ALA A N 1
ATOM 603 C CA . ALA A 1 84 ? 34.821 -3.620 -12.494 1.00 35.50 84 ALA A CA 1
ATOM 604 C C . ALA A 1 84 ? 35.329 -5.006 -12.897 1.00 35.50 84 ALA A C 1
ATOM 606 O O . ALA A 1 84 ? 34.740 -6.029 -12.551 1.00 35.50 84 ALA A O 1
ATOM 607 N N . LYS A 1 85 ? 36.410 -5.045 -13.682 1.00 35.91 85 LYS A N 1
ATOM 608 C CA . LYS A 1 85 ? 37.127 -6.284 -13.949 1.00 35.91 85 LYS A CA 1
ATOM 609 C C . LYS A 1 85 ? 37.616 -6.763 -12.590 1.00 35.91 85 LYS A C 1
ATOM 611 O O . LYS A 1 85 ? 38.556 -6.182 -12.052 1.00 35.91 85 LYS A O 1
ATOM 616 N N . LEU A 1 86 ? 36.967 -7.793 -12.046 1.00 39.12 86 LEU A N 1
ATOM 617 C CA . LEU A 1 86 ? 37.509 -8.596 -10.958 1.00 39.12 86 LEU A CA 1
ATOM 618 C C . LEU A 1 86 ? 38.944 -8.950 -11.347 1.00 39.12 86 LEU A C 1
ATOM 620 O O . LEU A 1 86 ? 39.190 -9.667 -12.323 1.00 39.12 86 LEU A O 1
ATOM 624 N N . ALA A 1 87 ? 39.895 -8.349 -10.639 1.00 32.38 87 ALA A N 1
ATOM 625 C CA . ALA A 1 87 ? 41.302 -8.568 -10.873 1.00 32.38 87 ALA A CA 1
ATOM 626 C C . ALA A 1 87 ? 41.603 -10.048 -10.609 1.00 32.38 87 ALA A C 1
ATOM 628 O O . ALA A 1 87 ? 41.527 -10.532 -9.482 1.00 32.38 87 ALA A O 1
ATOM 629 N N . LYS A 1 88 ? 41.945 -10.774 -11.677 1.00 36.88 88 LYS A N 1
ATOM 630 C CA . LYS A 1 88 ? 42.567 -12.095 -11.605 1.00 36.88 88 LYS A CA 1
ATOM 631 C C . LYS A 1 88 ? 43.831 -12.020 -10.746 1.00 36.88 88 LYS A C 1
ATOM 633 O O . LYS A 1 88 ? 44.778 -11.373 -11.175 1.00 36.88 88 LYS A O 1
ATOM 638 N N . LYS A 1 89 ? 43.866 -12.769 -9.643 1.00 29.73 89 LYS A N 1
ATOM 639 C CA . LYS A 1 89 ? 44.950 -13.657 -9.159 1.00 29.73 89 LYS A CA 1
ATOM 640 C C . LYS A 1 89 ? 44.233 -14.632 -8.204 1.00 29.73 89 LYS A C 1
ATOM 642 O O . LYS A 1 89 ? 43.526 -14.180 -7.321 1.00 29.73 89 LYS A O 1
ATOM 647 N N . THR A 1 90 ? 44.215 -15.949 -8.411 1.00 27.00 90 THR A N 1
ATOM 648 C CA . THR A 1 90 ? 45.382 -16.826 -8.571 1.00 27.00 90 THR A CA 1
ATOM 649 C C . THR A 1 90 ? 44.973 -18.120 -9.290 1.00 27.00 90 THR A C 1
ATOM 651 O O . THR A 1 90 ? 43.931 -18.695 -8.986 1.00 27.00 90 THR A O 1
ATOM 654 N N . LYS A 1 91 ? 45.809 -18.614 -10.214 1.00 34.06 91 LYS A N 1
ATOM 655 C CA . LYS A 1 91 ? 45.754 -20.007 -10.684 1.00 34.06 91 LYS A CA 1
ATOM 656 C C . LYS A 1 91 ? 45.999 -20.940 -9.489 1.00 34.06 91 LYS A C 1
ATOM 658 O O . LYS A 1 91 ? 47.114 -20.960 -8.975 1.00 34.06 91 LYS A O 1
ATOM 663 N N . LYS A 1 92 ? 45.008 -21.748 -9.118 1.00 30.38 92 LYS A N 1
ATOM 664 C CA . LYS A 1 92 ? 45.211 -23.115 -8.626 1.00 30.38 92 LYS A CA 1
ATOM 665 C C . LYS A 1 92 ? 44.178 -24.009 -9.311 1.00 30.38 92 LYS A C 1
ATOM 667 O O . LYS A 1 92 ? 42.984 -23.773 -9.202 1.00 30.38 92 LYS A O 1
ATOM 672 N N . THR A 1 93 ? 44.725 -24.898 -10.131 1.00 26.88 93 THR A N 1
ATOM 673 C CA . THR A 1 93 ? 44.262 -26.241 -10.495 1.00 26.88 93 THR A CA 1
ATOM 674 C C . THR A 1 93 ? 42.753 -26.494 -10.521 1.00 26.88 93 THR A C 1
ATOM 676 O O . THR A 1 93 ? 42.086 -26.551 -9.494 1.00 26.88 93 THR A O 1
ATOM 679 N N . ALA A 1 94 ? 42.250 -26.723 -11.733 1.00 38.78 94 ALA A N 1
ATOM 680 C CA . ALA A 1 94 ? 40.989 -27.399 -11.965 1.00 38.78 94 ALA A CA 1
ATOM 681 C C . ALA A 1 94 ? 41.096 -28.846 -11.472 1.00 38.78 94 ALA A C 1
ATOM 683 O O . ALA A 1 94 ? 41.937 -29.586 -11.967 1.00 38.78 94 ALA A O 1
ATOM 684 N N . GLU A 1 95 ? 40.267 -29.202 -10.497 1.00 37.69 95 GLU A N 1
ATOM 685 C CA . GLU A 1 95 ? 39.458 -30.423 -10.475 1.00 37.69 95 GLU A CA 1
ATOM 686 C C . GLU A 1 95 ? 38.595 -30.392 -9.214 1.00 37.69 95 GLU A C 1
ATOM 688 O O . GLU A 1 95 ? 39.034 -30.621 -8.093 1.00 37.69 95 GLU A O 1
ATOM 693 N N . GLY A 1 96 ? 37.340 -30.022 -9.416 1.00 33.97 96 GLY A N 1
ATOM 694 C CA . GLY A 1 96 ? 36.313 -29.993 -8.395 1.00 33.97 96 GLY A CA 1
ATOM 695 C C . GLY A 1 96 ? 35.034 -29.612 -9.102 1.00 33.97 96 GLY A C 1
ATOM 696 O O . GLY A 1 96 ? 34.865 -28.458 -9.487 1.00 33.97 96 GLY A O 1
ATOM 697 N N . LYS A 1 97 ? 34.169 -30.596 -9.360 1.00 42.44 97 LYS A N 1
ATOM 698 C CA . LYS A 1 97 ? 32.788 -30.344 -9.767 1.00 42.44 97 LYS A CA 1
ATOM 699 C C . LYS A 1 97 ? 32.170 -29.485 -8.667 1.00 42.44 97 LYS A C 1
ATOM 701 O O . LYS A 1 97 ? 31.773 -30.014 -7.635 1.00 42.44 97 LYS A O 1
ATOM 706 N N . THR A 1 98 ? 32.139 -28.170 -8.853 1.00 40.44 98 THR A N 1
ATOM 707 C CA . THR A 1 98 ? 31.337 -27.284 -8.020 1.00 40.44 98 THR A CA 1
ATOM 708 C C . THR A 1 98 ? 29.902 -27.690 -8.295 1.00 40.44 98 THR A C 1
ATOM 710 O O . THR A 1 98 ? 29.356 -27.402 -9.363 1.00 40.44 98 THR A O 1
ATOM 713 N N . ALA A 1 99 ? 29.320 -28.457 -7.373 1.00 46.06 99 ALA A N 1
ATOM 714 C CA . ALA A 1 99 ? 27.882 -28.591 -7.298 1.00 46.06 99 ALA A CA 1
ATOM 715 C C . ALA A 1 99 ? 27.332 -27.163 -7.355 1.00 46.06 99 ALA A C 1
ATOM 717 O O . ALA A 1 99 ? 27.769 -26.305 -6.587 1.00 46.06 99 ALA A O 1
ATOM 718 N N . LYS A 1 100 ? 26.474 -26.873 -8.338 1.00 55.72 100 LYS A N 1
ATOM 719 C CA . LYS A 1 100 ? 25.690 -25.643 -8.311 1.00 55.72 100 LYS A CA 1
ATOM 720 C C . LYS A 1 100 ? 24.898 -25.720 -7.013 1.00 55.72 100 LYS A C 1
ATOM 722 O O . LYS A 1 100 ? 23.977 -26.526 -6.937 1.00 55.72 100 LYS A O 1
ATOM 727 N N . GLU A 1 101 ? 25.312 -24.981 -5.989 1.00 58.12 101 GLU A N 1
ATOM 728 C CA . GLU A 1 101 ? 24.461 -24.756 -4.830 1.00 58.12 101 GLU A CA 1
ATOM 729 C C . GLU A 1 101 ? 23.181 -24.137 -5.381 1.00 58.12 101 GLU A C 1
ATOM 731 O O . GLU A 1 101 ? 23.204 -23.061 -5.985 1.00 58.12 101 GLU A O 1
ATOM 736 N N . GLU A 1 102 ? 22.088 -24.891 -5.305 1.00 71.06 102 GLU A N 1
ATOM 737 C CA . GLU A 1 102 ? 20.782 -24.358 -5.642 1.00 71.06 102 GLU A CA 1
ATOM 738 C C . GLU A 1 102 ? 20.476 -23.268 -4.623 1.00 71.06 102 GLU A C 1
ATOM 740 O O . GLU A 1 102 ? 20.524 -23.485 -3.414 1.00 71.06 102 GLU A O 1
ATOM 745 N N . GLU A 1 103 ? 20.234 -22.062 -5.119 1.00 81.81 103 GLU A N 1
ATOM 746 C CA . GLU A 1 103 ? 19.866 -20.933 -4.285 1.00 81.81 103 GLU A CA 1
ATOM 747 C C . GLU A 1 103 ? 18.486 -21.225 -3.676 1.00 81.81 103 GLU A C 1
ATOM 749 O O . GLU A 1 103 ? 17.501 -21.395 -4.395 1.00 81.81 103 GLU A O 1
ATOM 754 N N . VAL A 1 104 ? 18.429 -21.353 -2.348 1.00 88.69 104 VAL A N 1
ATOM 755 C CA . VAL A 1 104 ? 17.200 -21.651 -1.603 1.00 88.69 104 VAL A CA 1
ATOM 756 C C . VAL A 1 104 ? 16.693 -20.372 -0.945 1.00 88.69 104 VAL A C 1
ATOM 758 O O . VAL A 1 104 ? 17.431 -19.688 -0.237 1.00 88.69 104 VAL A O 1
ATOM 761 N N . TRP A 1 105 ? 15.411 -20.070 -1.135 1.00 90.19 105 TRP A N 1
ATOM 762 C CA . TRP A 1 105 ? 14.713 -18.947 -0.505 1.00 90.19 105 TRP A CA 1
ATOM 763 C C . TRP A 1 105 ? 13.407 -19.417 0.144 1.00 90.19 105 TRP A C 1
ATOM 765 O O . TRP A 1 105 ? 12.864 -20.456 -0.242 1.00 90.19 105 TRP A O 1
ATOM 775 N N . PRO A 1 106 ? 12.885 -18.677 1.140 1.00 88.62 106 PRO A N 1
ATOM 776 C CA . PRO A 1 106 ? 11.626 -19.030 1.779 1.00 88.62 106 PRO A CA 1
ATOM 777 C C . PRO A 1 106 ? 10.462 -18.965 0.788 1.00 88.62 106 PRO A C 1
ATOM 779 O O . PRO A 1 106 ? 10.423 -18.115 -0.104 1.00 88.62 106 PRO A O 1
ATOM 782 N N . GLU A 1 107 ? 9.483 -19.845 0.981 1.00 87.75 107 GLU A N 1
ATOM 783 C CA . GLU A 1 107 ? 8.262 -19.824 0.188 1.00 87.75 107 GLU A CA 1
ATOM 784 C C . GLU A 1 107 ? 7.466 -18.529 0.449 1.00 87.75 107 GLU A C 1
ATOM 786 O O . GLU A 1 107 ? 7.366 -18.083 1.602 1.00 87.75 107 GLU A O 1
ATOM 791 N N . PRO A 1 108 ? 6.894 -17.895 -0.593 1.00 86.81 108 PRO A N 1
ATOM 792 C CA . PRO A 1 108 ? 6.082 -16.701 -0.416 1.00 86.81 108 PRO A CA 1
ATOM 793 C C . PRO A 1 108 ? 4.903 -16.945 0.528 1.00 86.81 108 PRO A C 1
ATOM 795 O O . PRO A 1 108 ? 4.160 -17.917 0.392 1.00 86.81 108 PRO A O 1
ATOM 798 N N . GLN A 1 109 ? 4.681 -16.018 1.460 1.00 84.50 109 GLN A N 1
ATOM 799 C CA . GLN A 1 109 ? 3.528 -16.090 2.351 1.00 84.50 109 GLN A CA 1
ATOM 800 C C . GLN A 1 109 ? 2.218 -16.056 1.557 1.00 84.50 109 GLN A C 1
ATOM 802 O O . GLN A 1 109 ? 2.053 -15.279 0.610 1.00 84.50 109 GLN A O 1
ATOM 807 N N . LYS A 1 110 ? 1.250 -16.869 1.988 1.00 83.25 110 LYS A N 1
ATOM 808 C CA . LYS A 1 110 ? -0.078 -16.896 1.380 1.00 83.25 110 LYS A CA 1
ATOM 809 C C . LYS A 1 110 ? -0.776 -15.549 1.576 1.00 83.25 110 LYS A C 1
ATOM 811 O O . LYS A 1 110 ? -0.981 -15.095 2.702 1.00 83.25 110 LYS A O 1
ATOM 816 N N . ARG A 1 111 ? -1.185 -14.936 0.466 1.00 83.88 111 ARG A N 1
ATOM 817 C CA . ARG A 1 111 ? -2.025 -13.736 0.460 1.00 83.88 111 ARG A CA 1
ATOM 818 C C . ARG A 1 111 ? -3.464 -14.171 0.700 1.00 83.88 111 ARG A C 1
ATOM 820 O O . ARG A 1 111 ? -4.052 -14.868 -0.120 1.00 83.88 111 ARG A O 1
ATOM 827 N N . VAL A 1 112 ? -3.993 -13.823 1.867 1.00 80.31 112 VAL A N 1
ATOM 828 C CA . VAL A 1 112 ? -5.406 -14.024 2.196 1.00 80.31 112 VAL A CA 1
ATOM 829 C C . VAL A 1 112 ? -6.122 -12.725 1.870 1.00 80.31 112 VAL A C 1
ATOM 831 O O . VAL A 1 112 ? -5.724 -11.672 2.364 1.00 80.31 112 VAL A O 1
ATOM 834 N N . CYS A 1 113 ? -7.141 -12.797 1.019 1.00 78.38 113 CYS A N 1
ATOM 835 C CA . CYS A 1 113 ? -8.021 -11.671 0.748 1.00 78.38 113 CYS A CA 1
ATOM 836 C C . CYS A 1 113 ? -9.083 -11.617 1.859 1.00 78.38 113 CYS A C 1
ATOM 838 O O . CYS A 1 113 ? -9.823 -12.593 2.011 1.00 78.38 113 CYS A O 1
ATOM 840 N N . PRO A 1 114 ? -9.141 -10.542 2.670 1.00 81.75 114 PRO A N 1
ATOM 841 C CA . PRO A 1 114 ? -10.168 -10.397 3.690 1.00 81.75 114 PRO A CA 1
ATOM 842 C C . PRO A 1 114 ? -11.566 -10.406 3.063 1.00 81.75 114 PRO A C 1
ATOM 844 O O . PRO A 1 114 ? -11.731 -9.877 1.958 1.00 81.75 114 PRO A O 1
ATOM 847 N N . PRO A 1 115 ? -12.581 -10.950 3.760 1.00 82.00 115 PRO A N 1
ATOM 848 C CA . PRO A 1 115 ? -13.955 -10.968 3.259 1.00 82.00 115 PRO A CA 1
ATOM 849 C C . PRO A 1 115 ? -14.493 -9.552 3.016 1.00 82.00 115 PRO A C 1
ATOM 851 O O . PRO A 1 115 ? -15.268 -9.337 2.087 1.00 82.00 115 PRO A O 1
ATOM 854 N N . ILE A 1 116 ? -14.045 -8.575 3.814 1.00 85.06 116 ILE A N 1
ATOM 855 C CA . ILE A 1 116 ? -14.442 -7.172 3.701 1.00 85.06 116 ILE A CA 1
ATOM 856 C C . ILE A 1 116 ? -13.251 -6.352 3.201 1.00 85.06 116 ILE A C 1
ATOM 858 O O . ILE A 1 116 ? -12.232 -6.215 3.880 1.00 85.06 116 ILE A O 1
ATOM 862 N N . ARG A 1 117 ? -13.376 -5.765 2.006 1.00 84.25 117 ARG A N 1
ATOM 863 C CA . ARG A 1 117 ? -12.299 -4.966 1.397 1.00 84.25 117 ARG A CA 1
ATOM 864 C C . ARG A 1 117 ? -12.204 -3.568 1.996 1.00 84.25 117 ARG A C 1
ATOM 866 O O . ARG A 1 117 ? -11.107 -3.110 2.300 1.00 84.25 117 ARG A O 1
ATOM 873 N N . VAL A 1 118 ? -13.337 -2.895 2.165 1.00 89.31 118 VAL A N 1
ATOM 874 C CA . VAL A 1 118 ? -13.395 -1.566 2.778 1.00 89.31 118 VAL A CA 1
ATOM 875 C C . VAL A 1 118 ? -14.594 -1.490 3.709 1.00 89.31 118 VAL A C 1
ATOM 877 O O . VAL A 1 118 ? -15.726 -1.719 3.285 1.00 89.31 118 VAL A O 1
ATOM 880 N N . ALA A 1 119 ? -14.342 -1.151 4.968 1.00 91.56 119 ALA A N 1
ATOM 881 C CA . ALA A 1 119 ? -15.372 -0.884 5.962 1.00 91.56 119 ALA A CA 1
ATOM 882 C C . ALA A 1 119 ? -15.560 0.628 6.171 1.00 91.56 119 ALA A C 1
ATOM 884 O O . ALA A 1 119 ? -14.584 1.380 6.199 1.00 91.56 119 ALA A O 1
ATOM 885 N N . LEU A 1 120 ? -16.813 1.073 6.302 1.00 90.88 120 LEU A N 1
ATOM 886 C CA . LEU A 1 120 ? -17.184 2.490 6.334 1.00 90.88 120 LEU A CA 1
ATOM 887 C C . LEU A 1 120 ? -17.882 2.888 7.633 1.00 90.88 120 LEU A C 1
ATOM 889 O O . LEU A 1 120 ? -18.954 2.367 7.934 1.00 90.88 120 LEU A O 1
ATOM 893 N N . ILE A 1 121 ? -17.345 3.888 8.329 1.00 89.06 121 ILE A N 1
ATOM 894 C CA . ILE A 1 121 ? -18.016 4.579 9.438 1.00 89.06 121 ILE A CA 1
ATOM 895 C C . ILE A 1 121 ? -18.527 5.915 8.895 1.00 89.06 121 ILE A C 1
ATOM 897 O O . ILE A 1 121 ? -17.768 6.876 8.751 1.00 89.06 121 ILE A O 1
ATOM 901 N N . LEU A 1 122 ? -19.807 5.956 8.528 1.00 86.25 122 LEU A N 1
ATOM 902 C CA . LEU A 1 122 ? -20.462 7.123 7.932 1.00 86.25 122 LEU A CA 1
ATOM 903 C C . LEU A 1 122 ? -21.731 7.485 8.717 1.00 86.25 122 LEU A C 1
ATOM 905 O O . LEU A 1 122 ? -22.334 6.591 9.305 1.00 86.25 122 LEU A O 1
ATOM 909 N N . PRO A 1 123 ? -22.182 8.754 8.692 1.00 82.62 123 PRO A N 1
ATOM 910 C CA . PRO A 1 123 ? -23.474 9.153 9.245 1.00 82.62 123 PRO A CA 1
ATOM 911 C C . PRO A 1 123 ? -24.644 8.462 8.545 1.00 82.62 123 PRO A C 1
ATOM 913 O O . PRO A 1 123 ? -24.527 7.999 7.401 1.00 82.62 123 PRO A O 1
ATOM 916 N N . ASP A 1 124 ? -25.773 8.355 9.238 1.00 77.75 124 ASP A N 1
ATOM 917 C CA . ASP A 1 124 ? -26.991 7.738 8.707 1.00 77.75 124 ASP A CA 1
ATOM 918 C C . ASP A 1 124 ? -27.538 8.517 7.507 1.00 77.75 124 ASP A C 1
ATOM 920 O O . ASP A 1 124 ? -27.477 9.744 7.456 1.00 77.75 124 ASP A O 1
ATOM 924 N N . GLY A 1 125 ? -28.001 7.785 6.489 1.00 76.06 125 GLY A N 1
ATOM 925 C CA . GLY A 1 125 ? -28.494 8.356 5.230 1.00 76.06 125 GLY A CA 1
ATOM 926 C C . GLY A 1 125 ? -27.445 8.555 4.127 1.00 76.06 125 GLY A C 1
ATOM 927 O O . GLY A 1 125 ? -27.812 8.908 3.009 1.00 76.06 125 GLY A O 1
ATOM 928 N N . VAL A 1 126 ? -26.156 8.294 4.384 1.00 83.38 126 VAL A N 1
ATOM 929 C CA . VAL A 1 126 ? -25.120 8.303 3.333 1.00 83.38 126 VAL A CA 1
ATOM 930 C C . VAL A 1 126 ? -25.018 6.929 2.666 1.00 83.38 126 VAL A C 1
ATOM 932 O O . VAL A 1 126 ? -24.755 5.926 3.336 1.00 83.38 126 VAL A O 1
ATOM 935 N N . ASN A 1 127 ? -25.185 6.895 1.341 1.00 82.25 127 ASN A N 1
ATOM 936 C CA . ASN A 1 127 ? -25.074 5.671 0.549 1.00 82.25 127 ASN A CA 1
ATOM 937 C C . ASN A 1 127 ? -23.652 5.100 0.582 1.00 82.25 127 ASN A C 1
ATOM 939 O O . ASN A 1 127 ? -22.664 5.818 0.433 1.00 82.25 127 ASN A O 1
ATOM 943 N N . CYS A 1 128 ? -23.569 3.782 0.743 1.00 78.94 128 CYS A N 1
ATOM 944 C CA . CYS A 1 128 ? -22.319 3.039 0.703 1.00 78.94 128 CYS A CA 1
ATOM 945 C C . CYS A 1 128 ? -21.935 2.758 -0.761 1.00 78.94 128 CYS A C 1
ATOM 947 O O . CYS A 1 128 ? -22.757 2.196 -1.487 1.00 78.94 128 CYS A O 1
ATOM 949 N N . PRO A 1 129 ? -20.721 3.124 -1.216 1.00 80.62 129 PRO A N 1
ATOM 950 C CA . PRO A 1 129 ? -20.219 2.713 -2.521 1.00 80.62 129 PRO A CA 1
ATOM 951 C C . PRO A 1 129 ? -20.198 1.188 -2.680 1.00 80.62 129 PRO A C 1
ATOM 953 O O . PRO A 1 129 ? -20.066 0.443 -1.705 1.00 80.62 129 PRO A O 1
ATOM 956 N N . GLU A 1 130 ? -20.288 0.731 -3.926 1.00 76.38 130 GLU A N 1
ATOM 957 C CA . GLU A 1 130 ? -20.263 -0.689 -4.270 1.00 76.38 130 GLU A CA 1
ATOM 958 C C . GLU A 1 130 ? -18.953 -1.356 -3.808 1.00 76.38 130 GLU A C 1
ATOM 960 O O . GLU A 1 130 ? -17.866 -0.786 -3.927 1.00 76.38 130 GLU A O 1
ATOM 965 N N . GLY A 1 131 ? -19.056 -2.552 -3.221 1.00 73.38 131 GLY A N 1
ATOM 966 C CA . GLY A 1 131 ? -17.911 -3.287 -2.666 1.00 73.38 131 GLY A CA 1
ATOM 967 C C . GLY A 1 131 ? -17.398 -2.786 -1.308 1.00 73.38 131 GLY A C 1
ATOM 968 O O . GLY A 1 131 ? -16.446 -3.359 -0.774 1.00 73.38 131 GLY A O 1
ATOM 969 N N . CYS A 1 132 ? -18.019 -1.753 -0.732 1.00 84.00 132 CYS A N 1
ATOM 970 C CA . CYS A 1 132 ? -17.775 -1.321 0.643 1.00 84.00 132 CYS A CA 1
ATOM 971 C C . CYS A 1 132 ? -18.886 -1.833 1.573 1.00 84.00 132 CYS A C 1
ATOM 973 O O . CYS A 1 132 ? -20.026 -2.017 1.146 1.00 84.00 132 CYS A O 1
ATOM 975 N N . GLN A 1 133 ? -18.569 -2.030 2.853 1.00 86.44 133 GLN A N 1
ATOM 976 C CA . GLN A 1 133 ? -19.540 -2.441 3.866 1.00 86.44 133 GLN A CA 1
ATOM 977 C C . GLN A 1 133 ? -19.641 -1.395 4.972 1.00 86.44 133 GLN A C 1
ATOM 979 O O . GLN A 1 133 ? -18.635 -0.952 5.524 1.00 86.44 133 GLN A O 1
ATOM 984 N N . ARG A 1 134 ? -20.869 -1.008 5.324 1.00 86.44 134 ARG A N 1
ATOM 985 C CA . ARG A 1 134 ? -21.109 -0.123 6.464 1.00 86.44 134 ARG A CA 1
ATOM 986 C C . ARG A 1 134 ? -20.731 -0.836 7.761 1.00 86.44 134 ARG A C 1
ATOM 988 O O . ARG A 1 134 ? -21.089 -1.994 7.961 1.00 86.44 134 ARG A O 1
ATOM 995 N N . PHE A 1 135 ? -20.001 -0.135 8.615 1.00 82.56 135 PHE A N 1
ATOM 996 C CA . PHE A 1 135 ? -19.460 -0.658 9.855 1.00 82.56 135 PHE A CA 1
ATOM 997 C C . PHE A 1 135 ? -19.978 0.150 11.038 1.00 82.56 135 PHE A C 1
ATOM 999 O O . PHE A 1 135 ? 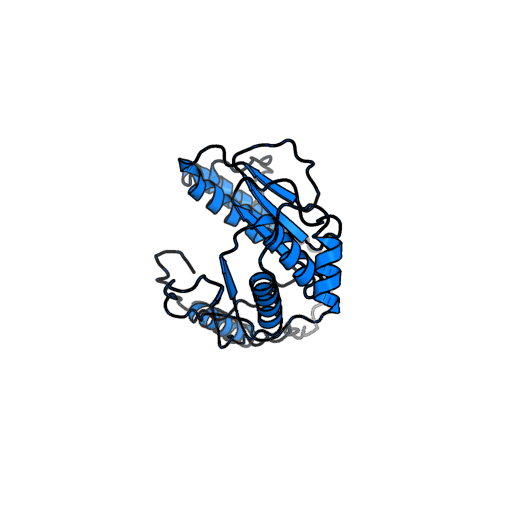-19.839 1.370 11.092 1.00 82.56 135 PHE A O 1
ATOM 1006 N N . SER A 1 136 ? -20.543 -0.564 11.999 1.00 69.62 136 SER A N 1
ATOM 1007 C CA . SER A 1 136 ? -20.925 -0.049 13.306 1.00 69.62 136 SER A CA 1
ATOM 1008 C C . SER A 1 136 ? -20.509 -1.093 14.330 1.00 69.62 136 SER A C 1
ATOM 1010 O O . SER A 1 136 ? -20.907 -2.254 14.203 1.00 69.62 136 SER A O 1
ATOM 1012 N N . SER A 1 137 ? -19.694 -0.709 15.313 1.00 67.44 137 SER A N 1
ATOM 1013 C CA . SER A 1 137 ? -19.411 -1.607 16.432 1.00 67.44 137 SER A CA 1
ATOM 1014 C C . SER A 1 137 ? -20.644 -1.689 17.329 1.00 67.44 137 SER A C 1
ATOM 1016 O O . SER A 1 137 ? -21.173 -0.660 17.743 1.00 67.44 137 SER A O 1
ATOM 1018 N N . THR A 1 138 ? -21.091 -2.906 17.625 1.00 55.91 138 THR A N 1
ATOM 1019 C CA . THR A 1 138 ? -22.035 -3.208 18.714 1.00 55.91 138 THR A CA 1
ATOM 1020 C C . THR A 1 138 ? -21.317 -3.624 19.998 1.00 55.91 138 THR A C 1
ATOM 1022 O O . THR A 1 138 ? -21.970 -3.852 21.009 1.00 55.91 138 THR A O 1
ATOM 1025 N N . GLU A 1 139 ? -19.989 -3.766 19.956 1.00 56.22 139 GLU A N 1
ATOM 1026 C CA . GLU A 1 139 ? -19.172 -4.126 21.112 1.00 56.22 139 GLU A CA 1
ATOM 1027 C C . GLU A 1 139 ? -18.790 -2.851 21.870 1.00 56.22 139 GLU A C 1
ATOM 1029 O O . GLU A 1 139 ? -18.148 -1.945 21.319 1.00 56.22 139 GLU A O 1
ATOM 1034 N N . ASP A 1 140 ? -19.222 -2.775 23.129 1.00 54.88 140 ASP A N 1
ATOM 1035 C CA . ASP A 1 140 ? -18.821 -1.719 24.049 1.00 54.88 140 ASP A CA 1
ATOM 1036 C C . ASP A 1 140 ? -17.334 -1.875 24.384 1.00 54.88 140 ASP A C 1
ATOM 1038 O O . ASP A 1 140 ? -16.857 -2.953 24.745 1.00 54.88 140 ASP A O 1
ATOM 1042 N N . LEU A 1 141 ? -16.585 -0.782 24.248 1.00 60.94 141 LEU A N 1
ATOM 1043 C CA . LEU A 1 141 ? -15.168 -0.746 24.587 1.00 60.94 141 LEU A CA 1
ATOM 1044 C C . LEU A 1 141 ? -15.004 -1.000 26.096 1.00 60.94 141 LEU A C 1
ATOM 1046 O O . LEU A 1 141 ? -15.744 -0.422 26.894 1.00 60.94 141 LEU A O 1
ATOM 1050 N N . ASP A 1 142 ? -14.025 -1.819 26.498 1.00 61.38 142 ASP A N 1
ATOM 1051 C CA . ASP A 1 142 ? -13.785 -2.102 27.919 1.00 61.38 142 ASP A CA 1
ATOM 1052 C C . ASP A 1 142 ? -13.633 -0.799 28.725 1.00 61.38 142 ASP A C 1
ATOM 1054 O O . ASP A 1 142 ? -12.899 0.120 28.338 1.00 61.38 142 ASP A O 1
ATOM 1058 N N . SER A 1 143 ? -14.324 -0.744 29.866 1.00 59.34 143 SER A N 1
ATOM 1059 C CA . SER A 1 143 ? -14.351 0.370 30.817 1.00 59.34 143 SER A CA 1
ATOM 1060 C C . SER A 1 143 ? -12.955 0.922 31.138 1.00 59.34 143 SER A C 1
ATOM 1062 O O . SER A 1 143 ? -12.776 2.134 31.259 1.00 59.34 143 SER A O 1
ATOM 1064 N N . VAL A 1 144 ? -11.937 0.056 31.201 1.00 64.38 144 VAL A N 1
ATOM 1065 C CA . VAL A 1 144 ? -10.542 0.427 31.475 1.00 64.38 144 VAL A CA 1
ATOM 1066 C C . VAL A 1 144 ? -9.917 1.198 30.309 1.00 64.38 144 VAL A C 1
ATOM 1068 O O . VAL A 1 144 ? -9.226 2.195 30.524 1.00 64.38 144 VAL A O 1
ATOM 1071 N N . THR A 1 145 ? -10.167 0.772 29.072 1.00 64.38 145 THR A N 1
ATOM 1072 C CA . THR A 1 145 ? -9.676 1.446 27.861 1.00 64.38 145 THR A CA 1
ATOM 1073 C C . THR A 1 145 ? -10.368 2.792 27.685 1.00 64.38 145 THR A C 1
ATOM 1075 O O . THR A 1 145 ? -9.703 3.796 27.436 1.00 64.38 145 THR A O 1
ATOM 1078 N N . VAL A 1 146 ? -11.684 2.849 27.918 1.00 61.44 146 VAL A N 1
ATOM 1079 C CA . VAL A 1 146 ? -12.463 4.097 27.903 1.00 61.44 146 VAL A CA 1
ATOM 1080 C C . VAL A 1 146 ? -11.936 5.095 28.937 1.00 61.44 146 VAL A C 1
ATOM 1082 O O . VAL A 1 146 ? -11.775 6.272 28.615 1.00 61.44 146 VAL A O 1
ATOM 1085 N N . ASN A 1 147 ? -11.623 4.641 30.153 1.00 61.56 147 ASN A N 1
ATOM 1086 C CA . ASN A 1 147 ? -11.106 5.502 31.218 1.00 61.56 147 ASN A CA 1
ATOM 1087 C C . ASN A 1 147 ? -9.685 6.001 30.930 1.00 61.56 147 ASN A C 1
ATOM 1089 O O . ASN A 1 147 ? -9.435 7.193 31.070 1.00 61.56 147 ASN A O 1
ATOM 1093 N N . LYS A 1 148 ? -8.783 5.151 30.420 1.00 67.50 148 LYS A N 1
ATOM 1094 C CA . LYS A 1 148 ? -7.438 5.583 29.992 1.00 67.50 148 LYS A CA 1
ATOM 1095 C C . LYS A 1 148 ? -7.489 6.608 28.862 1.00 67.50 148 LYS A C 1
ATOM 1097 O O . LYS A 1 148 ? -6.736 7.578 28.874 1.00 67.50 148 LYS A O 1
ATOM 1102 N N . LEU A 1 149 ? -8.379 6.418 27.885 1.00 63.31 149 LEU A N 1
ATOM 1103 C CA . LEU A 1 149 ? -8.592 7.400 26.820 1.00 63.31 149 LEU A CA 1
ATOM 1104 C C . LEU A 1 149 ? -9.146 8.703 27.395 1.00 63.31 149 LEU A C 1
ATOM 1106 O O . LEU A 1 149 ? -8.641 9.776 27.084 1.00 63.31 149 LEU A O 1
ATOM 1110 N N . ARG A 1 150 ? -10.138 8.620 28.285 1.00 63.00 150 ARG A N 1
ATOM 1111 C CA . ARG A 1 150 ? -10.709 9.792 28.949 1.00 63.00 150 ARG A CA 1
ATOM 1112 C C . ARG A 1 150 ? -9.639 10.565 29.723 1.00 63.00 150 ARG A C 1
ATOM 1114 O O . ARG A 1 150 ? -9.556 11.774 29.565 1.00 63.00 150 ARG A O 1
ATOM 1121 N N . GLU A 1 151 ? -8.784 9.901 30.488 1.00 62.53 151 GLU A N 1
ATOM 1122 C CA . GLU A 1 151 ? -7.712 10.547 31.260 1.00 62.53 151 GLU A CA 1
ATOM 1123 C C . GLU A 1 151 ? -6.611 11.161 30.383 1.00 62.53 151 GLU A C 1
ATOM 1125 O O . GLU A 1 151 ? -6.110 12.248 30.684 1.00 62.53 151 GLU A O 1
ATOM 1130 N N . ASN A 1 152 ? -6.255 10.496 29.280 1.00 60.53 152 ASN A N 1
ATOM 1131 C CA . ASN A 1 152 ? -5.213 10.965 28.365 1.00 60.53 152 ASN A CA 1
ATOM 1132 C C . ASN A 1 152 ? -5.679 12.119 27.466 1.00 60.53 152 ASN A C 1
ATOM 1134 O O . ASN A 1 152 ? -4.856 12.943 27.072 1.00 60.53 152 ASN A O 1
ATOM 1138 N N . PHE A 1 153 ? -6.976 12.186 27.153 1.00 59.72 153 PHE A N 1
ATOM 1139 C CA . PHE A 1 153 ? -7.513 13.081 26.124 1.00 59.72 153 PHE A CA 1
ATOM 1140 C C . PHE A 1 153 ? -8.528 14.122 26.635 1.00 59.72 153 PHE A C 1
ATOM 1142 O O . PHE A 1 153 ? -8.770 15.095 25.933 1.00 59.72 153 PHE A O 1
ATOM 1149 N N . SER A 1 154 ? -9.079 14.003 27.854 1.00 54.28 154 SER A N 1
ATOM 1150 C CA . SER A 1 154 ? -10.090 14.951 28.390 1.00 54.28 154 SER A CA 1
ATOM 1151 C C . SER A 1 154 ? -9.504 16.139 29.162 1.00 54.28 154 SER A C 1
ATOM 1153 O O . SER A 1 154 ? -10.193 16.729 29.991 1.00 54.28 154 SER A O 1
ATOM 1155 N N . LYS A 1 155 ? -8.233 16.494 28.940 1.00 50.31 155 LYS A N 1
ATOM 1156 C CA . LYS A 1 155 ? -7.609 17.621 29.655 1.00 50.31 155 LYS A CA 1
ATOM 1157 C C . LYS A 1 155 ? -8.006 19.002 29.118 1.00 50.31 155 LYS A C 1
ATOM 1159 O O . LYS A 1 155 ? -7.760 19.972 29.822 1.00 50.31 155 LYS A O 1
ATOM 1164 N N . ASP A 1 156 ? -8.668 19.090 27.960 1.00 46.56 156 ASP A N 1
ATOM 1165 C CA . ASP A 1 156 ? -9.144 20.359 27.392 1.00 46.56 156 ASP A CA 1
ATOM 1166 C C . ASP A 1 156 ? -10.623 20.278 26.972 1.00 46.56 156 ASP A C 1
ATOM 1168 O O . ASP A 1 156 ? -11.028 19.453 26.153 1.00 46.56 156 ASP A O 1
ATOM 1172 N N . GLY A 1 157 ? -11.460 21.122 27.576 1.00 46.34 157 GLY A N 1
ATOM 1173 C CA . GLY A 1 157 ? -12.921 20.978 27.637 1.00 46.34 157 GLY A CA 1
ATOM 1174 C C . GLY A 1 157 ? -13.728 21.264 26.363 1.00 46.34 157 GLY A C 1
ATOM 1175 O O . GLY A 1 157 ? -14.939 21.432 26.474 1.00 46.34 157 GLY A O 1
ATOM 1176 N N . HIS A 1 158 ? -13.120 21.330 25.174 1.00 47.78 158 HIS A N 1
ATOM 1177 C CA . HIS A 1 158 ? -13.805 21.807 23.958 1.00 47.78 158 HIS A CA 1
ATOM 1178 C C . HIS A 1 158 ? -13.873 20.830 22.774 1.00 47.78 158 HIS A C 1
ATOM 1180 O O . HIS A 1 158 ? -14.596 21.111 21.820 1.00 47.78 158 HIS A O 1
ATOM 1186 N N . TYR A 1 159 ? -13.215 19.669 22.837 1.00 51.09 159 TYR A N 1
ATOM 1187 C CA . TYR A 1 159 ? -13.145 18.731 21.710 1.00 51.09 159 TYR A CA 1
ATOM 1188 C C . TYR A 1 159 ? -13.513 17.314 22.156 1.00 51.09 159 TYR A C 1
ATOM 1190 O O . TYR A 1 159 ? -12.717 16.613 22.774 1.00 51.09 159 TYR A O 1
ATOM 1198 N N . GLN A 1 160 ? -14.745 16.884 21.869 1.00 59.66 160 GLN A N 1
ATOM 1199 C CA . GLN A 1 160 ? -15.208 15.531 22.186 1.00 59.66 160 GLN A CA 1
ATOM 1200 C C . GLN A 1 160 ? -15.659 14.827 20.910 1.00 59.66 160 GLN A C 1
ATOM 1202 O O . GLN A 1 160 ? -16.692 15.158 20.335 1.00 59.66 160 GLN A O 1
ATOM 1207 N N . ILE A 1 161 ? -14.899 13.822 20.472 1.00 63.25 161 ILE A N 1
ATOM 1208 C CA . ILE A 1 161 ? -15.424 12.852 19.510 1.00 63.25 161 ILE A CA 1
ATOM 1209 C C . ILE A 1 161 ? -16.472 12.012 20.249 1.00 63.25 161 ILE A C 1
ATOM 1211 O O . ILE A 1 161 ? -16.176 11.524 21.343 1.00 63.25 161 ILE A O 1
ATOM 1215 N N . PRO A 1 162 ? -17.671 11.794 19.677 1.00 70.38 162 PRO A N 1
ATOM 1216 C CA . PRO A 1 162 ? -18.655 10.906 20.280 1.00 70.38 162 PRO A CA 1
ATOM 1217 C C . PRO A 1 162 ? -18.046 9.525 20.568 1.00 70.38 162 PRO A C 1
ATOM 1219 O O . PRO A 1 162 ? -17.482 8.891 19.673 1.00 70.38 162 PRO A O 1
ATOM 1222 N N . PHE A 1 163 ? -18.183 9.039 21.807 1.00 71.12 163 PHE A N 1
ATOM 1223 C CA . PHE A 1 163 ? -17.673 7.726 22.232 1.00 71.12 163 PHE A CA 1
ATOM 1224 C C . PHE A 1 163 ? -18.035 6.564 21.282 1.00 71.12 163 PHE A C 1
ATOM 1226 O O . PHE A 1 163 ? -17.150 5.751 21.008 1.00 71.12 163 PHE A O 1
ATOM 1233 N N . PRO A 1 164 ? -19.256 6.484 20.708 1.00 75.44 164 PRO A N 1
ATOM 1234 C CA . PRO A 1 164 ? -19.596 5.429 19.748 1.00 75.44 164 PRO A CA 1
ATOM 1235 C C . PRO A 1 164 ? -18.721 5.444 18.486 1.00 75.44 164 PRO A C 1
ATOM 1237 O O . PRO A 1 164 ? -18.359 4.391 17.956 1.00 75.44 164 PRO A O 1
ATOM 1240 N N . THR A 1 165 ? -18.332 6.636 18.025 1.00 79.19 165 THR A N 1
ATOM 1241 C CA . THR A 1 165 ? -17.443 6.810 16.872 1.00 79.19 165 THR A CA 1
ATOM 1242 C C . THR A 1 165 ? -16.028 6.357 17.210 1.00 79.19 165 THR A C 1
ATOM 1244 O O . THR A 1 165 ? -15.427 5.636 16.420 1.00 79.19 165 THR A O 1
ATOM 1247 N N . LEU A 1 166 ? -15.509 6.710 18.393 1.00 80.06 166 LEU A N 1
ATOM 1248 C CA . LEU A 1 166 ? -14.197 6.234 18.853 1.00 80.06 166 LEU A CA 1
ATOM 1249 C C . LEU A 1 166 ? -14.158 4.712 19.019 1.00 80.06 166 LEU A C 1
ATOM 1251 O O . LEU A 1 166 ? -13.224 4.082 18.532 1.00 80.06 166 LEU A O 1
ATOM 1255 N N . SER A 1 167 ? -15.183 4.115 19.636 1.00 82.44 167 SER A N 1
ATOM 1256 C CA . SER A 1 167 ? -15.283 2.655 19.770 1.00 82.44 167 SER A CA 1
ATOM 1257 C C . SER A 1 167 ? -15.284 1.971 18.400 1.00 82.44 167 SER A C 1
ATOM 1259 O O . SER A 1 167 ? -14.526 1.034 18.156 1.00 82.44 167 SER A O 1
ATOM 1261 N N . SER A 1 168 ? -16.061 2.507 17.454 1.00 86.75 168 SER A N 1
ATOM 1262 C CA . SER A 1 168 ? -16.102 1.983 16.087 1.00 86.75 168 SER A CA 1
ATOM 1263 C C . SER A 1 168 ? -14.755 2.116 15.371 1.00 86.75 168 SER A C 1
ATOM 1265 O O . SER A 1 168 ? -14.344 1.186 14.684 1.00 86.75 168 SER A O 1
ATOM 1267 N N . LEU A 1 169 ? -14.037 3.230 15.546 1.00 88.81 169 LEU A N 1
ATOM 1268 C CA . LEU A 1 169 ? -12.684 3.400 15.004 1.00 88.81 169 LEU A CA 1
ATOM 1269 C C . LEU A 1 169 ? -11.712 2.367 15.580 1.00 88.81 169 LEU A C 1
ATOM 1271 O O . LEU A 1 169 ? -10.896 1.818 14.845 1.00 88.81 169 LEU A O 1
ATOM 1275 N N . PHE A 1 170 ? -11.816 2.081 16.875 1.00 87.19 170 PHE A N 1
ATOM 1276 C CA . PHE A 1 170 ? -10.916 1.155 17.553 1.00 87.19 170 PHE A CA 1
ATOM 1277 C C . PHE A 1 170 ? -11.164 -0.286 17.117 1.00 87.19 170 PHE A C 1
ATOM 1279 O O . PHE A 1 170 ? -10.225 -0.982 16.731 1.00 87.19 170 PHE A O 1
ATOM 1286 N N . ALA A 1 171 ? -12.433 -0.694 17.072 1.00 88.56 171 ALA A N 1
ATOM 1287 C CA . ALA A 1 171 ? -12.838 -1.998 16.564 1.00 88.56 171 ALA A CA 1
ATOM 1288 C C . ALA A 1 171 ? -12.450 -2.188 15.088 1.00 88.56 171 ALA A C 1
ATOM 1290 O O . ALA A 1 171 ? -12.083 -3.286 14.671 1.00 88.56 171 ALA A O 1
ATOM 1291 N N . LEU A 1 172 ? -12.502 -1.118 14.288 1.00 90.38 172 LEU A N 1
ATOM 1292 C CA . LEU A 1 172 ? -12.069 -1.142 12.894 1.00 90.38 172 LEU A CA 1
ATOM 1293 C C . LEU A 1 172 ? -10.569 -1.458 12.778 1.00 90.38 172 LEU A C 1
ATOM 1295 O O . LEU A 1 172 ? -10.198 -2.325 11.989 1.00 90.38 172 LEU A O 1
ATOM 1299 N N . VAL A 1 173 ? -9.721 -0.804 13.579 1.00 89.94 173 VAL A N 1
ATOM 1300 C CA . VAL A 1 173 ? -8.268 -1.055 13.605 1.00 89.94 173 VAL A CA 1
ATOM 1301 C C . VAL A 1 173 ? -7.964 -2.485 14.059 1.00 89.94 173 VAL A C 1
ATOM 1303 O O . VAL A 1 173 ? -7.174 -3.169 13.407 1.00 89.94 173 VAL A O 1
ATOM 1306 N N . ASP A 1 174 ? -8.635 -2.970 15.105 1.00 89.38 174 ASP A N 1
ATOM 1307 C CA . ASP A 1 174 ? -8.456 -4.340 15.604 1.00 89.38 174 ASP A CA 1
ATOM 1308 C C . ASP A 1 174 ? -8.844 -5.385 14.545 1.00 89.38 174 ASP A C 1
ATOM 1310 O O . ASP A 1 174 ? -8.133 -6.365 14.324 1.00 89.38 174 ASP A O 1
ATOM 1314 N N . LYS A 1 175 ? -9.952 -5.174 13.825 1.00 89.62 175 LYS A N 1
ATOM 1315 C CA . LYS A 1 175 ? -10.372 -6.072 12.736 1.00 89.62 175 LYS A CA 1
ATOM 1316 C C . LYS A 1 175 ? -9.439 -6.033 11.528 1.00 89.62 175 LYS A C 1
ATOM 1318 O O . LYS A 1 175 ? -9.293 -7.044 10.835 1.00 89.62 175 LYS A O 1
ATOM 1323 N N . MET A 1 176 ? -8.799 -4.892 11.270 1.00 89.38 176 MET A N 1
ATOM 1324 C CA . MET A 1 176 ? -7.757 -4.787 10.247 1.00 89.38 176 MET A CA 1
ATOM 1325 C C . MET A 1 176 ? -6.497 -5.565 10.643 1.00 89.38 176 MET A C 1
ATOM 1327 O O . MET A 1 176 ? -5.924 -6.264 9.807 1.00 89.38 176 MET A O 1
ATOM 1331 N N . GLU A 1 177 ? -6.099 -5.515 11.916 1.00 88.19 177 GLU A N 1
ATOM 1332 C CA . GLU A 1 177 ? -4.976 -6.296 12.454 1.00 88.19 177 GLU A CA 1
ATOM 1333 C C . GLU A 1 177 ? -5.237 -7.809 12.362 1.00 88.19 177 GLU A C 1
ATOM 1335 O O . GLU A 1 177 ? -4.393 -8.557 11.859 1.00 88.19 177 GLU A O 1
ATOM 1340 N N . LYS A 1 178 ? -6.465 -8.236 12.680 1.00 89.38 178 LYS A N 1
ATOM 1341 C CA . LYS A 1 178 ? -6.938 -9.625 12.537 1.00 89.38 178 LYS A CA 1
ATOM 1342 C C . LYS A 1 178 ? -7.158 -10.083 11.089 1.00 89.38 178 LYS A C 1
ATOM 1344 O O . LYS A 1 178 ? -7.472 -11.251 10.863 1.00 89.38 178 LYS A O 1
ATOM 1349 N N . LYS A 1 179 ? -6.968 -9.204 10.095 1.00 87.94 179 LYS A N 1
ATOM 1350 C CA . LYS A 1 179 ? -7.185 -9.465 8.655 1.00 87.94 179 LYS A CA 1
ATOM 1351 C C . LYS A 1 179 ? -8.630 -9.838 8.291 1.00 87.94 179 LYS A C 1
ATOM 1353 O O . LYS A 1 179 ? -8.861 -10.483 7.269 1.00 87.94 179 LYS A O 1
ATOM 1358 N N . GLU A 1 180 ? -9.604 -9.414 9.091 1.00 89.56 180 GLU A N 1
ATOM 1359 C CA . GLU A 1 180 ? -11.034 -9.543 8.772 1.00 89.56 180 GLU A CA 1
ATOM 1360 C C . GLU A 1 180 ? -11.482 -8.451 7.792 1.00 89.56 180 GLU A C 1
ATOM 1362 O O . GLU A 1 180 ? -12.340 -8.668 6.933 1.00 89.56 180 GLU A O 1
ATOM 1367 N N . ILE A 1 181 ? -10.856 -7.278 7.907 1.00 89.69 181 ILE A N 1
ATOM 1368 C CA . ILE A 1 181 ? -11.090 -6.101 7.075 1.00 89.69 181 ILE A CA 1
ATOM 1369 C C . ILE A 1 181 ? -9.763 -5.694 6.436 1.00 89.69 181 ILE A C 1
ATOM 1371 O O . ILE A 1 181 ? -8.736 -5.640 7.106 1.00 89.69 181 ILE A O 1
ATOM 1375 N N . TYR A 1 182 ? -9.761 -5.393 5.138 1.00 87.00 182 TYR A N 1
ATOM 1376 C CA . TYR A 1 182 ? -8.541 -4.949 4.457 1.00 87.00 182 TYR A CA 1
ATOM 1377 C C . TYR A 1 182 ? -8.237 -3.458 4.675 1.00 87.00 182 TYR A C 1
ATOM 1379 O O . TYR A 1 182 ? -7.086 -3.087 4.894 1.00 87.00 182 TYR A O 1
ATOM 1387 N N . GLY A 1 183 ? -9.256 -2.602 4.618 1.00 89.44 183 GLY A N 1
ATOM 1388 C CA . GLY A 1 183 ? -9.125 -1.157 4.777 1.00 89.44 183 GLY A CA 1
ATOM 1389 C C . GLY A 1 183 ? -10.361 -0.521 5.402 1.00 89.44 183 GLY A C 1
ATOM 1390 O O . GLY A 1 183 ? -11.446 -1.101 5.407 1.00 89.44 183 GLY A O 1
ATOM 1391 N N . GLY A 1 184 ? -10.195 0.694 5.913 1.00 90.62 184 GLY A N 1
ATOM 1392 C CA . GLY A 1 184 ? -11.247 1.439 6.590 1.00 90.62 184 GLY A CA 1
ATOM 1393 C C . GLY A 1 184 ? -11.340 2.880 6.103 1.00 90.62 184 GLY A C 1
ATOM 1394 O O . GLY A 1 184 ? -10.327 3.491 5.765 1.00 90.62 184 GLY A O 1
ATOM 1395 N N . LEU A 1 185 ? -12.552 3.430 6.088 1.00 90.75 185 LEU A N 1
ATOM 1396 C CA . LEU A 1 185 ? -12.806 4.855 5.891 1.00 90.75 185 LEU A CA 1
ATOM 1397 C C . LEU A 1 185 ? -13.805 5.328 6.945 1.00 90.75 185 LEU A C 1
ATOM 1399 O O . LEU A 1 185 ? -14.858 4.724 7.133 1.00 90.75 185 LEU A O 1
ATOM 1403 N N . ALA A 1 186 ? -13.483 6.429 7.612 1.00 90.19 186 ALA A N 1
ATOM 1404 C CA . ALA A 1 186 ? -14.327 7.000 8.646 1.00 90.19 186 ALA A CA 1
ATOM 1405 C C . ALA A 1 186 ? -14.494 8.502 8.435 1.00 90.19 186 ALA A C 1
ATOM 1407 O O . ALA A 1 186 ? -13.517 9.210 8.185 1.00 90.19 186 ALA A O 1
ATOM 1408 N N . LEU A 1 187 ? -15.731 8.981 8.563 1.00 88.75 187 LEU A N 1
ATOM 1409 C CA . LEU A 1 187 ? -16.018 10.405 8.667 1.00 88.75 187 LEU A CA 1
ATOM 1410 C C . LEU A 1 187 ? -16.049 10.796 10.145 1.00 88.75 187 LEU A C 1
ATOM 1412 O O . LEU A 1 187 ? -16.836 10.261 10.923 1.00 88.75 187 LEU A O 1
ATOM 1416 N N . VAL A 1 188 ? -15.195 11.744 10.521 1.00 86.75 188 VAL A N 1
ATOM 1417 C CA . VAL A 1 188 ? -15.044 12.216 11.901 1.00 86.75 188 VAL A CA 1
ATOM 1418 C C . VAL A 1 188 ? -15.207 13.730 11.956 1.00 86.75 188 VAL A C 1
ATOM 1420 O O . VAL A 1 188 ? -14.870 14.427 11.002 1.00 86.75 188 VAL A O 1
ATOM 1423 N N . GLN A 1 189 ? -15.738 14.233 13.070 1.00 83.19 189 GLN A N 1
ATOM 1424 C CA . GLN A 1 189 ? -15.891 15.675 13.294 1.00 83.19 189 GLN A CA 1
ATOM 1425 C C . GLN A 1 189 ? -14.546 16.338 13.616 1.00 83.19 189 GLN A C 1
ATOM 1427 O O . GLN A 1 189 ? -14.247 17.406 13.093 1.00 83.19 189 GLN A O 1
ATOM 1432 N N . ASP A 1 190 ? -13.725 15.671 14.431 1.00 82.62 190 ASP A N 1
ATOM 1433 C CA . ASP A 1 190 ? -12.389 16.124 14.812 1.00 82.62 190 ASP A CA 1
ATOM 1434 C C . ASP A 1 190 ? -11.337 15.122 14.320 1.00 82.62 190 ASP A C 1
ATOM 1436 O O . ASP A 1 190 ? -11.163 14.033 14.874 1.00 82.62 190 ASP A O 1
ATOM 1440 N N . VAL A 1 191 ? -10.651 15.485 13.235 1.00 84.31 191 VAL A N 1
ATOM 1441 C CA . VAL A 1 191 ? -9.626 14.638 12.611 1.00 84.31 191 VAL A CA 1
ATOM 1442 C C . VAL A 1 191 ? -8.369 14.556 13.476 1.00 84.31 191 VAL A C 1
ATOM 1444 O O . VAL A 1 191 ? -7.742 13.498 13.522 1.00 84.31 191 VAL A O 1
ATOM 1447 N N . SER A 1 192 ? -8.012 15.632 14.180 1.00 80.12 192 SER A N 1
ATOM 1448 C CA . SER A 1 192 ? -6.810 15.685 15.016 1.00 80.12 192 SER A CA 1
ATOM 1449 C C . SER A 1 192 ? -6.927 14.706 16.178 1.00 80.12 192 SER A C 1
ATOM 1451 O O . SER A 1 192 ? -6.051 13.861 16.371 1.00 80.12 192 SER A O 1
ATOM 1453 N N . MET A 1 193 ? -8.048 14.749 16.899 1.00 79.50 193 MET A N 1
ATOM 1454 C CA . MET A 1 193 ? -8.301 13.831 18.008 1.00 79.50 193 MET A CA 1
ATOM 1455 C C . MET A 1 193 ? -8.445 12.385 17.529 1.00 79.50 193 MET A C 1
ATOM 1457 O O . MET A 1 193 ? -7.856 11.480 18.122 1.00 79.50 193 MET A O 1
ATOM 1461 N N . ALA A 1 194 ? -9.152 12.155 16.417 1.00 84.69 194 ALA A N 1
ATOM 1462 C CA . ALA A 1 194 ? -9.340 10.812 15.873 1.00 84.69 194 ALA A CA 1
ATOM 1463 C C . ALA A 1 194 ? -7.994 10.196 15.478 1.00 84.69 194 ALA A C 1
ATOM 1465 O O . ALA A 1 194 ? -7.706 9.052 15.828 1.00 84.69 194 ALA A O 1
ATOM 1466 N N . MET A 1 195 ? -7.145 10.978 14.807 1.00 86.19 195 MET A N 1
ATOM 1467 C CA . MET A 1 195 ? -5.788 10.583 14.450 1.00 86.19 195 MET A CA 1
ATOM 1468 C C . MET A 1 195 ? -4.975 10.224 15.696 1.00 86.19 195 MET A C 1
ATOM 1470 O O . MET A 1 195 ? -4.372 9.157 15.726 1.00 86.19 195 MET A O 1
ATOM 1474 N N . MET A 1 196 ? -4.967 11.070 16.729 1.00 81.69 196 MET A N 1
ATOM 1475 C CA . MET A 1 196 ? -4.201 10.811 17.953 1.00 81.69 196 MET A CA 1
ATOM 1476 C C . MET A 1 196 ? -4.621 9.508 18.638 1.00 81.69 196 MET A C 1
ATOM 1478 O O . MET A 1 196 ? -3.763 8.695 18.988 1.00 81.69 196 MET A O 1
ATOM 1482 N N . CYS A 1 197 ? -5.927 9.278 18.786 1.00 81.62 197 CYS A N 1
ATOM 1483 C CA . CYS A 1 197 ? -6.457 8.062 19.397 1.00 81.62 197 CYS A CA 1
ATOM 1484 C C . CYS A 1 197 ? -6.104 6.810 18.576 1.00 81.62 197 CYS A C 1
ATOM 1486 O O . CYS A 1 197 ? -5.598 5.836 19.134 1.00 81.62 197 CYS A O 1
ATOM 1488 N N . ILE A 1 198 ? -6.312 6.854 17.255 1.00 87.31 198 ILE A N 1
ATOM 1489 C CA . ILE A 1 198 ? -6.028 5.728 16.352 1.00 87.31 198 ILE A CA 1
ATOM 1490 C C . ILE A 1 198 ? -4.533 5.425 16.309 1.00 87.31 198 ILE A C 1
ATOM 1492 O O . ILE A 1 198 ? -4.149 4.264 16.375 1.00 87.31 198 ILE A O 1
ATOM 1496 N N . VAL A 1 199 ? -3.674 6.442 16.209 1.00 86.12 199 VAL A N 1
ATOM 1497 C CA . VAL A 1 199 ? -2.219 6.248 16.160 1.00 86.12 199 VAL A CA 1
ATOM 1498 C C . VAL A 1 199 ? -1.714 5.661 17.472 1.00 86.12 199 VAL A C 1
ATOM 1500 O O . VAL A 1 199 ? -0.890 4.750 17.442 1.00 86.12 199 VAL A O 1
ATOM 1503 N N . HIS A 1 200 ? -2.236 6.123 18.612 1.00 82.44 200 HIS A N 1
ATOM 1504 C CA . HIS A 1 200 ? -1.877 5.568 19.913 1.00 82.44 200 HIS A CA 1
ATOM 1505 C C . HIS A 1 200 ? -2.250 4.084 20.028 1.00 82.44 200 HIS A C 1
ATOM 1507 O O . HIS A 1 200 ? -1.406 3.287 20.425 1.00 82.44 200 HIS A O 1
ATOM 1513 N N . GLN A 1 201 ? -3.469 3.698 19.635 1.00 83.25 201 GLN A N 1
ATOM 1514 C CA . GLN A 1 201 ? -3.889 2.293 19.628 1.00 83.25 201 GLN A CA 1
ATOM 1515 C C . GLN A 1 201 ? -3.106 1.471 18.597 1.00 83.25 201 GLN A C 1
ATOM 1517 O O . GLN A 1 201 ? -2.578 0.414 18.915 1.00 83.25 201 GLN A O 1
ATOM 1522 N N . ALA A 1 202 ? -2.968 1.951 17.363 1.00 86.12 202 ALA A N 1
ATOM 1523 C CA . ALA A 1 202 ? -2.231 1.235 16.329 1.00 86.12 202 ALA A CA 1
ATOM 1524 C C . ALA A 1 202 ? -0.773 0.990 16.754 1.00 86.12 202 ALA A C 1
ATOM 1526 O O . ALA A 1 202 ? -0.248 -0.095 16.533 1.00 86.12 202 ALA A O 1
ATOM 1527 N N . ALA A 1 203 ? -0.132 1.944 17.435 1.00 84.62 203 ALA A N 1
ATOM 1528 C CA . ALA A 1 203 ? 1.231 1.791 17.941 1.00 84.62 203 ALA A CA 1
ATOM 1529 C C . ALA A 1 203 ? 1.388 0.722 19.045 1.00 84.62 203 ALA A C 1
ATOM 1531 O O . ALA A 1 203 ? 2.520 0.309 19.323 1.00 84.62 203 ALA A O 1
ATOM 1532 N N . THR A 1 204 ? 0.298 0.260 19.679 1.00 84.19 204 THR A N 1
ATOM 1533 C CA . THR A 1 204 ? 0.330 -0.895 20.598 1.00 84.19 204 THR A CA 1
ATOM 1534 C C . THR A 1 204 ? 0.168 -2.227 19.869 1.00 84.19 204 THR A C 1
ATOM 1536 O O . THR A 1 204 ? 0.698 -3.235 20.333 1.00 84.19 204 THR A O 1
ATOM 1539 N N . LEU A 1 205 ? -0.510 -2.226 18.719 1.00 84.12 205 LEU A N 1
ATOM 1540 C CA . LEU A 1 205 ? -0.828 -3.422 17.936 1.00 84.12 205 LEU A CA 1
ATOM 1541 C C . LEU A 1 205 ? 0.234 -3.737 16.875 1.00 84.12 205 LEU A C 1
ATOM 1543 O O . LEU A 1 205 ? 0.548 -4.898 16.621 1.00 84.12 205 LEU A O 1
ATOM 1547 N N . VAL A 1 206 ? 0.813 -2.708 16.248 1.00 85.75 206 VAL A N 1
ATOM 1548 C CA . VAL A 1 206 ? 1.769 -2.857 15.145 1.00 85.75 206 VAL A CA 1
ATOM 1549 C C . VAL A 1 206 ? 3.130 -2.241 15.456 1.00 85.75 206 VAL A C 1
ATOM 1551 O O . VAL A 1 206 ? 3.278 -1.323 16.256 1.00 85.75 206 VAL A O 1
ATOM 1554 N N . LYS A 1 207 ? 4.170 -2.746 14.779 1.00 86.31 207 LYS A N 1
ATOM 1555 C CA . LYS A 1 207 ? 5.560 -2.312 15.007 1.00 86.31 207 LYS A CA 1
ATOM 1556 C C . LYS A 1 207 ? 5.836 -0.883 14.542 1.00 86.31 207 LYS A C 1
ATOM 1558 O O . LYS A 1 207 ? 6.701 -0.223 15.112 1.00 86.31 207 LYS A O 1
ATOM 1563 N N . ARG A 1 208 ? 5.181 -0.455 13.460 1.00 87.19 208 ARG A N 1
ATOM 1564 C CA . ARG A 1 208 ? 5.365 0.859 12.836 1.00 87.19 208 ARG A CA 1
ATOM 1565 C C . ARG A 1 208 ? 4.048 1.375 12.275 1.00 87.19 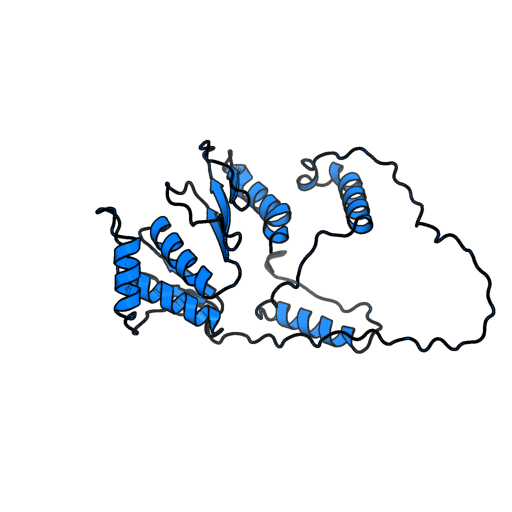208 ARG A C 1
ATOM 1567 O O . ARG A 1 208 ? 3.289 0.595 11.705 1.00 87.19 208 ARG A O 1
ATOM 1574 N N . VAL A 1 209 ? 3.835 2.681 12.376 1.00 87.94 209 VAL A N 1
ATOM 1575 C CA . VAL A 1 209 ? 2.658 3.388 11.866 1.00 87.94 209 VAL A CA 1
ATOM 1576 C C . VAL A 1 209 ? 3.125 4.521 10.954 1.00 87.94 209 VAL A C 1
ATOM 1578 O O . VAL A 1 209 ? 3.934 5.356 11.354 1.00 87.94 209 VAL A O 1
ATOM 1581 N N . LEU A 1 210 ? 2.623 4.553 9.719 1.00 88.50 210 LEU A N 1
ATOM 1582 C CA . LEU A 1 210 ? 2.790 5.688 8.811 1.00 88.50 210 LEU A CA 1
ATOM 1583 C C . LEU A 1 210 ? 1.513 6.525 8.844 1.00 88.50 210 LEU A C 1
ATOM 1585 O O . LEU A 1 210 ? 0.436 6.028 8.519 1.00 88.50 210 LEU A O 1
ATOM 1589 N N . VAL A 1 211 ? 1.647 7.798 9.193 1.00 88.75 211 VAL A N 1
ATOM 1590 C CA . VAL A 1 211 ? 0.548 8.761 9.230 1.00 88.75 211 VAL A CA 1
ATOM 1591 C C . VAL A 1 211 ? 0.750 9.756 8.099 1.00 88.75 211 VAL A C 1
ATOM 1593 O O . VAL A 1 211 ? 1.782 10.419 8.040 1.00 88.75 211 VAL A O 1
ATOM 1596 N N . VAL A 1 212 ? -0.221 9.865 7.193 1.00 88.88 212 VAL A N 1
ATOM 1597 C CA . VAL A 1 212 ? -0.180 10.829 6.086 1.00 88.88 212 VAL A CA 1
ATOM 1598 C C . VAL A 1 212 ? -1.313 11.830 6.258 1.00 88.88 212 VAL A C 1
ATOM 1600 O O . VAL A 1 212 ? -2.482 11.481 6.118 1.00 88.88 212 VAL A O 1
ATOM 1603 N N . CYS A 1 213 ? -0.963 13.082 6.532 1.00 86.56 213 CYS A N 1
ATOM 1604 C CA . CYS A 1 213 ? -1.912 14.168 6.743 1.00 86.56 213 CYS A CA 1
ATOM 1605 C C . CYS A 1 213 ? -1.902 15.117 5.550 1.00 86.56 213 CYS A C 1
ATOM 1607 O O . CYS A 1 213 ? -0.844 15.579 5.126 1.00 86.56 213 CYS A O 1
ATOM 1609 N N . VAL A 1 214 ? -3.083 15.453 5.033 1.00 86.38 214 VAL A N 1
ATOM 1610 C CA . VAL A 1 214 ? -3.247 16.458 3.978 1.00 86.38 214 VAL A CA 1
ATOM 1611 C C . VAL A 1 214 ? -4.078 17.605 4.533 1.00 86.38 214 VAL A C 1
ATOM 1613 O O . VAL A 1 214 ? -5.262 17.435 4.804 1.00 86.38 214 VAL A O 1
ATOM 1616 N N . GLY A 1 215 ? -3.449 18.763 4.704 1.00 81.31 215 GLY A N 1
ATOM 1617 C CA . GLY A 1 215 ? -4.047 19.947 5.305 1.00 81.31 215 GLY A CA 1
ATOM 1618 C C . GLY A 1 215 ? -3.177 20.565 6.398 1.00 81.31 215 GLY A C 1
ATOM 1619 O O . GLY A 1 215 ? -2.189 19.992 6.877 1.00 81.31 215 GLY A O 1
ATOM 1620 N N . ASP A 1 216 ? -3.569 21.766 6.802 1.00 75.31 216 ASP A N 1
ATOM 1621 C CA . ASP A 1 216 ? -2.927 22.501 7.883 1.00 75.31 216 ASP A CA 1
ATOM 1622 C C . ASP A 1 216 ? -3.451 21.952 9.224 1.00 75.31 216 ASP A C 1
ATOM 1624 O O . ASP A 1 216 ? -4.439 22.427 9.771 1.00 75.31 216 ASP A O 1
ATOM 1628 N N . MET A 1 217 ? -2.834 20.872 9.720 1.00 62.03 217 MET A N 1
ATOM 1629 C CA . MET A 1 217 ? -3.191 20.275 11.013 1.00 62.03 217 MET A CA 1
ATOM 1630 C C . MET A 1 217 ? -2.773 21.188 12.178 1.00 62.03 217 MET A C 1
ATOM 1632 O O . MET A 1 217 ? -1.630 21.673 12.231 1.00 62.03 217 MET A O 1
ATOM 1636 N N . VAL A 1 218 ? -3.705 21.377 13.117 1.00 55.03 218 VAL A N 1
ATOM 1637 C CA . VAL A 1 218 ? -3.567 22.179 14.340 1.00 55.03 218 VAL A CA 1
ATOM 1638 C C . VAL A 1 218 ? -2.863 21.363 15.435 1.00 55.03 218 VAL A C 1
ATOM 1640 O O . VAL A 1 218 ? -3.295 20.269 15.778 1.00 55.03 218 VAL A O 1
ATOM 1643 N N . GLU A 1 219 ? -1.756 21.929 15.923 1.00 56.34 219 GLU A N 1
ATOM 1644 C CA . GLU A 1 219 ? -1.062 21.789 17.225 1.00 56.34 219 GLU A CA 1
ATOM 1645 C C . GLU A 1 219 ? -0.716 20.405 17.815 1.00 56.34 219 GLU A C 1
ATOM 1647 O O . GLU A 1 219 ? 0.416 20.233 18.273 1.00 56.34 219 GLU A O 1
ATOM 1652 N N . HIS A 1 220 ? -1.585 19.395 17.769 1.00 60.44 220 HIS A N 1
ATOM 1653 C CA . HIS A 1 220 ? -1.345 18.108 18.431 1.00 60.44 220 HIS A CA 1
ATOM 1654 C C . HIS A 1 220 ? -0.786 17.063 17.462 1.00 60.44 220 HIS A C 1
ATOM 1656 O O . HIS A 1 220 ? -1.497 16.483 16.641 1.00 60.44 220 HIS A O 1
ATOM 1662 N N . ARG A 1 221 ? 0.528 16.830 17.553 1.00 65.88 221 ARG A N 1
ATOM 1663 C CA . ARG A 1 221 ? 1.232 15.800 16.778 1.00 65.88 221 ARG A CA 1
ATOM 1664 C C . ARG A 1 221 ? 1.345 14.507 17.589 1.00 65.88 221 ARG A C 1
ATOM 1666 O O . ARG A 1 221 ? 1.646 14.581 18.784 1.00 65.88 221 ARG A O 1
ATOM 1673 N N . PRO A 1 222 ? 1.163 13.329 16.966 1.00 65.88 222 PRO A N 1
ATOM 1674 C CA . PRO A 1 222 ? 1.450 12.069 17.633 1.00 65.88 222 PRO A CA 1
ATOM 1675 C C . PRO A 1 222 ? 2.929 12.027 18.014 1.00 65.88 222 PRO A C 1
ATOM 1677 O O . PRO A 1 222 ? 3.776 12.563 17.299 1.00 65.88 222 PRO A O 1
ATOM 1680 N N . GLY A 1 223 ? 3.242 11.420 19.159 1.00 63.62 223 GLY A N 1
ATOM 1681 C CA . GLY A 1 223 ? 4.624 11.269 19.603 1.00 63.62 223 GLY A CA 1
ATOM 1682 C C . GLY A 1 223 ? 5.419 10.468 18.574 1.00 63.62 223 GLY A C 1
ATOM 1683 O O . GLY A 1 223 ? 5.217 9.268 18.435 1.00 63.62 223 GLY A O 1
ATOM 1684 N N . THR A 1 224 ? 6.303 11.135 17.834 1.00 61.78 224 THR A N 1
ATOM 1685 C CA . THR A 1 224 ? 7.166 10.508 16.816 1.00 61.78 224 THR A CA 1
ATOM 1686 C C . THR A 1 224 ? 8.518 10.062 17.376 1.00 61.78 224 THR A C 1
ATOM 1688 O O . THR A 1 224 ? 9.351 9.527 16.650 1.00 61.78 224 THR A O 1
ATOM 1691 N N . ASP A 1 225 ? 8.790 10.343 18.649 1.00 63.06 225 ASP A N 1
ATOM 1692 C CA . ASP A 1 225 ? 10.148 10.296 19.207 1.00 63.06 225 ASP A CA 1
ATOM 1693 C C . ASP A 1 225 ? 10.638 8.858 19.461 1.00 63.06 225 ASP A C 1
ATOM 1695 O O . ASP A 1 225 ? 11.840 8.615 19.557 1.00 63.06 225 ASP A O 1
ATOM 1699 N N . ASP A 1 226 ? 9.721 7.889 19.487 1.00 70.25 226 ASP A N 1
ATOM 1700 C CA . ASP A 1 226 ? 10.000 6.462 19.662 1.00 70.25 226 ASP A CA 1
ATOM 1701 C C . ASP A 1 226 ? 10.430 5.744 18.365 1.00 70.25 226 ASP A C 1
ATOM 1703 O O . ASP A 1 226 ? 10.797 4.568 18.398 1.00 70.25 226 ASP A O 1
ATOM 1707 N N . GLY A 1 227 ? 10.386 6.433 17.217 1.00 75.12 227 GLY A N 1
ATOM 1708 C CA . GLY A 1 227 ? 10.690 5.869 15.899 1.00 75.12 227 GLY A CA 1
ATOM 1709 C C . GLY A 1 227 ? 9.692 4.818 15.402 1.00 75.12 227 GLY A C 1
ATOM 1710 O O . GLY A 1 227 ? 9.937 4.197 14.365 1.00 75.12 227 GLY A O 1
ATOM 1711 N N . LYS A 1 228 ? 8.572 4.611 16.106 1.00 82.56 228 LYS A N 1
ATOM 1712 C CA . LYS A 1 228 ? 7.481 3.735 15.660 1.00 82.56 228 LYS A CA 1
ATOM 1713 C C . LYS A 1 228 ? 6.537 4.464 14.717 1.00 82.56 228 LYS A C 1
ATOM 1715 O O . LYS A 1 228 ? 5.997 3.841 13.806 1.00 82.56 228 LYS A O 1
ATOM 1720 N N . THR A 1 229 ? 6.363 5.768 14.909 1.00 85.56 229 THR A N 1
ATOM 1721 C CA . THR A 1 229 ? 5.456 6.586 14.099 1.00 85.56 229 THR A CA 1
ATOM 1722 C C . THR A 1 229 ? 6.235 7.485 13.144 1.00 85.56 229 THR A C 1
ATOM 1724 O O . THR A 1 229 ? 7.057 8.289 13.578 1.00 85.56 229 THR A O 1
ATOM 1727 N N . LEU A 1 230 ? 5.952 7.373 11.844 1.00 86.81 230 LEU A N 1
ATOM 1728 C CA . LEU A 1 230 ? 6.427 8.291 10.807 1.00 86.81 230 LEU A CA 1
ATOM 1729 C C . LEU A 1 230 ? 5.265 9.185 10.375 1.00 86.81 230 LEU A C 1
ATOM 1731 O O . LEU A 1 230 ? 4.261 8.685 9.869 1.00 86.81 230 LEU A O 1
ATOM 1735 N N . LEU A 1 231 ? 5.403 10.497 10.556 1.00 86.75 231 LEU A N 1
ATOM 1736 C CA . LEU A 1 231 ? 4.407 11.479 10.132 1.00 86.75 231 LEU A CA 1
ATOM 1737 C C . LEU A 1 231 ? 4.843 12.134 8.820 1.00 86.75 231 LEU A C 1
ATOM 1739 O O . LEU A 1 231 ? 5.950 12.655 8.716 1.00 86.75 231 LEU A O 1
ATOM 1743 N N . VAL A 1 232 ? 3.958 12.141 7.826 1.00 87.00 232 VAL A N 1
ATOM 1744 C CA . VAL A 1 232 ? 4.120 12.886 6.576 1.00 87.00 232 VAL A CA 1
ATOM 1745 C C . VAL A 1 232 ? 2.980 13.888 6.461 1.00 87.00 232 VAL A C 1
ATOM 1747 O O . VAL A 1 232 ? 1.829 13.502 6.269 1.00 87.00 232 VAL A O 1
ATOM 1750 N N . GLN A 1 233 ? 3.282 15.177 6.569 1.00 85.69 233 GLN A N 1
ATOM 1751 C CA . GLN A 1 233 ? 2.288 16.245 6.503 1.00 85.69 233 GLN A CA 1
ATOM 1752 C C . GLN A 1 233 ? 2.428 17.047 5.210 1.00 85.69 233 GLN A C 1
ATOM 1754 O O . GLN A 1 233 ? 3.495 17.566 4.905 1.00 85.69 233 GLN A O 1
ATOM 1759 N N . PHE A 1 234 ? 1.328 17.221 4.484 1.00 84.88 234 PHE A N 1
ATOM 1760 C CA . PHE A 1 234 ? 1.219 18.154 3.369 1.00 84.88 234 PHE A CA 1
ATOM 1761 C C . PHE A 1 234 ? 0.448 19.395 3.817 1.00 84.88 234 PHE A C 1
ATOM 1763 O O . PHE A 1 234 ? -0.758 19.310 4.044 1.00 84.88 234 PHE A O 1
ATOM 1770 N N . SER A 1 235 ? 1.123 20.538 3.926 1.00 82.38 235 SER A N 1
ATOM 1771 C CA . SER A 1 235 ? 0.544 21.809 4.389 1.00 82.38 235 SER A CA 1
ATOM 1772 C C . SER A 1 235 ? 0.684 22.912 3.338 1.00 82.38 235 SER A C 1
ATOM 1774 O O . SER A 1 235 ? 1.493 22.821 2.407 1.00 82.38 235 SER A O 1
ATOM 1776 N N . ARG A 1 236 ? -0.120 23.970 3.458 1.00 77.12 236 ARG A N 1
ATOM 1777 C CA . ARG A 1 236 ? 0.080 25.215 2.698 1.00 77.12 236 ARG A CA 1
ATOM 1778 C C . ARG A 1 236 ? 1.027 26.147 3.430 1.00 77.12 236 ARG A C 1
ATOM 1780 O O . ARG A 1 236 ? 1.817 26.827 2.777 1.00 77.12 236 ARG A O 1
ATOM 1787 N N . ASP A 1 237 ? 0.964 26.139 4.756 1.00 70.25 237 ASP A N 1
ATOM 1788 C CA . ASP A 1 237 ? 1.768 27.024 5.580 1.00 70.25 237 ASP A CA 1
ATOM 1789 C C . ASP A 1 237 ? 3.086 26.373 6.019 1.00 70.25 237 ASP A C 1
ATOM 1791 O O . ASP A 1 237 ? 3.149 25.180 6.345 1.00 70.25 237 ASP A O 1
ATOM 1795 N N . MET A 1 238 ? 4.142 27.184 6.019 1.00 59.16 238 MET A N 1
ATOM 1796 C CA . MET A 1 238 ? 5.435 26.874 6.620 1.00 59.16 238 MET A CA 1
ATOM 1797 C C . MET A 1 238 ? 5.427 27.452 8.030 1.00 59.16 238 MET A C 1
ATOM 1799 O O . MET A 1 238 ? 6.169 28.380 8.335 1.00 59.16 238 MET A O 1
ATOM 1803 N N . SER A 1 239 ? 4.575 26.926 8.905 1.00 58.44 239 SER A N 1
ATOM 1804 C CA . SER A 1 239 ? 4.785 27.163 10.330 1.00 58.44 239 SER A CA 1
ATOM 1805 C C . SER A 1 239 ? 6.173 26.618 10.682 1.00 58.44 239 SER A C 1
ATOM 1807 O O . SER A 1 239 ? 6.453 25.470 10.320 1.00 58.44 239 SER A O 1
ATOM 1809 N N . ASP A 1 240 ? 7.008 27.418 11.349 1.00 50.81 240 ASP A N 1
ATOM 1810 C CA . ASP A 1 240 ? 8.390 27.121 11.768 1.00 50.81 240 ASP A CA 1
ATOM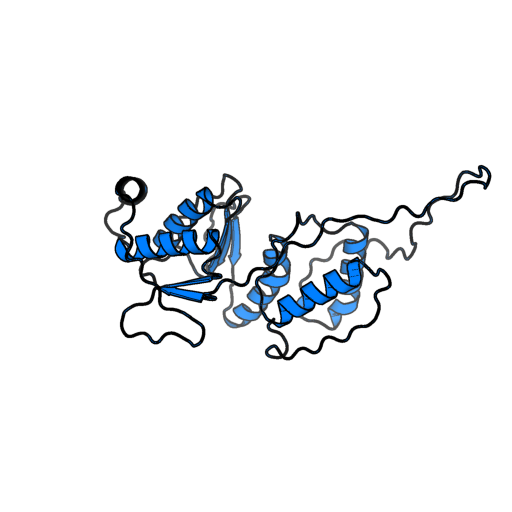 1811 C C . ASP A 1 240 ? 8.415 26.036 12.862 1.00 50.81 240 ASP A C 1
ATOM 1813 O O . ASP A 1 240 ? 8.780 26.239 14.019 1.00 50.81 240 ASP A O 1
ATOM 1817 N N . LYS A 1 241 ? 7.858 24.874 12.522 1.00 58.47 241 LYS A N 1
ATOM 1818 C CA . LYS A 1 241 ? 7.650 23.753 13.425 1.00 58.47 241 LYS A CA 1
ATOM 1819 C C . LYS A 1 241 ? 8.920 22.919 13.436 1.00 58.47 241 LYS A C 1
ATOM 1821 O O . LYS A 1 241 ? 9.471 22.567 12.396 1.00 58.47 241 LYS A O 1
ATOM 1826 N N . GLN A 1 242 ? 9.359 22.609 14.648 1.00 56.19 242 GLN A N 1
ATOM 1827 C CA . GLN A 1 242 ? 10.563 21.851 14.951 1.00 56.19 242 GLN A CA 1
ATOM 1828 C C . GLN A 1 242 ? 10.628 20.565 14.109 1.00 56.19 242 GLN A C 1
ATOM 1830 O O . GLN A 1 242 ? 9.788 19.676 14.252 1.00 56.19 242 GLN A O 1
ATOM 1835 N N . ILE A 1 243 ? 11.618 20.473 13.218 1.00 62.53 243 ILE A N 1
ATOM 1836 C CA . ILE A 1 243 ? 11.816 19.306 12.352 1.00 62.53 243 ILE A CA 1
ATOM 1837 C C . ILE A 1 243 ? 12.277 18.138 13.228 1.00 62.53 243 ILE A C 1
ATOM 1839 O O . ILE A 1 243 ? 13.415 18.110 13.700 1.00 62.53 243 ILE A O 1
ATOM 1843 N N . ARG A 1 244 ? 11.391 17.168 13.462 1.00 71.31 244 ARG A N 1
ATOM 1844 C CA . ARG A 1 244 ? 11.735 15.912 14.140 1.00 71.31 244 ARG A CA 1
ATOM 1845 C C . ARG A 1 244 ? 12.241 14.893 13.122 1.00 71.31 244 ARG A C 1
ATOM 1847 O O . ARG A 1 244 ? 11.868 14.919 11.955 1.00 71.31 244 ARG A O 1
ATOM 1854 N N . LYS A 1 245 ? 13.075 13.950 13.571 1.00 76.69 245 LYS A N 1
ATOM 1855 C CA . LYS A 1 245 ? 13.705 12.937 12.700 1.00 76.69 245 LYS A CA 1
ATOM 1856 C C . LYS A 1 245 ? 12.696 12.100 11.896 1.00 76.69 245 LYS A C 1
ATOM 1858 O O . LYS A 1 245 ? 13.005 11.697 10.779 1.00 76.69 245 LYS A O 1
ATOM 1863 N N . TYR A 1 246 ? 11.520 11.837 12.464 1.00 81.75 246 TYR A N 1
ATOM 1864 C CA . TYR A 1 246 ? 10.456 11.025 11.860 1.00 81.75 246 TYR A CA 1
ATOM 1865 C C . TYR A 1 246 ? 9.244 11.873 11.440 1.00 81.75 246 TYR A C 1
ATOM 1867 O O . TYR A 1 246 ? 8.114 11.389 11.419 1.00 81.75 246 TYR A O 1
ATOM 1875 N N . ASP A 1 247 ? 9.481 13.146 11.123 1.00 80.69 247 ASP A N 1
ATOM 1876 C CA . ASP A 1 247 ? 8.462 14.095 10.689 1.00 80.69 247 ASP A CA 1
ATOM 1877 C C . ASP A 1 247 ? 8.871 14.722 9.355 1.00 80.69 247 ASP A C 1
ATOM 1879 O O . ASP A 1 247 ? 9.900 15.391 9.237 1.00 80.69 247 ASP A O 1
ATOM 1883 N N . ILE A 1 248 ? 8.072 14.463 8.327 1.00 84.12 248 ILE A N 1
ATOM 1884 C CA . ILE A 1 248 ? 8.309 14.919 6.966 1.00 84.12 248 ILE A CA 1
ATOM 1885 C C . ILE A 1 248 ? 7.197 15.893 6.595 1.00 84.12 248 ILE A C 1
ATOM 1887 O O . ILE A 1 248 ? 6.095 15.494 6.225 1.00 84.12 248 ILE A O 1
ATOM 1891 N N . THR A 1 249 ? 7.494 17.189 6.656 1.00 81.88 249 THR A N 1
ATOM 1892 C CA . THR A 1 249 ? 6.552 18.235 6.242 1.00 81.88 249 THR A CA 1
ATOM 1893 C C . THR A 1 249 ? 6.852 18.699 4.814 1.00 81.88 249 THR A C 1
ATOM 1895 O O . THR A 1 249 ? 7.976 19.072 4.481 1.00 81.88 249 THR A O 1
ATOM 1898 N N . VAL A 1 250 ? 5.830 18.685 3.960 1.00 80.88 250 VAL A N 1
ATOM 1899 C CA . VAL A 1 250 ? 5.873 19.112 2.560 1.00 80.88 250 VAL A CA 1
ATOM 1900 C C . VAL A 1 250 ? 4.951 20.306 2.377 1.00 80.88 250 VAL A C 1
ATOM 1902 O O . VAL A 1 250 ? 3.728 20.173 2.383 1.00 80.88 250 VAL A O 1
ATOM 1905 N N . CYS A 1 251 ? 5.540 21.477 2.153 1.00 79.00 251 CYS A N 1
ATOM 1906 C CA . CYS A 1 251 ? 4.772 22.675 1.840 1.00 79.00 251 CYS A CA 1
ATOM 1907 C C . CYS A 1 251 ? 4.449 22.761 0.348 1.00 79.00 251 CYS A C 1
ATOM 1909 O O . CYS A 1 251 ? 5.331 22.732 -0.517 1.00 79.00 251 CYS A O 1
ATOM 1911 N N . LEU A 1 252 ? 3.164 22.921 0.047 1.00 75.00 252 LEU A N 1
ATOM 1912 C CA . LEU A 1 252 ? 2.642 23.048 -1.307 1.00 75.00 252 LEU A CA 1
ATOM 1913 C C . LEU A 1 252 ? 2.147 24.481 -1.539 1.00 75.00 252 LEU A C 1
ATOM 1915 O O . LEU A 1 252 ? 0.973 24.793 -1.366 1.00 75.00 252 LEU A O 1
ATOM 1919 N N . LYS A 1 253 ? 3.056 25.360 -1.984 1.00 66.94 253 LYS A N 1
ATOM 1920 C CA . LYS A 1 253 ? 2.807 26.808 -2.164 1.00 66.94 253 LYS A CA 1
ATOM 1921 C C . LYS A 1 253 ? 1.806 27.179 -3.274 1.00 66.94 253 LYS A C 1
ATOM 1923 O O . LYS A 1 253 ? 1.381 28.327 -3.341 1.00 66.94 253 LYS A O 1
ATOM 1928 N N . LYS A 1 254 ? 1.458 26.266 -4.194 1.00 63.38 254 LYS A N 1
ATOM 1929 C CA . LYS A 1 254 ? 0.570 26.552 -5.343 1.00 63.38 254 LYS A CA 1
ATOM 1930 C C . LYS A 1 254 ? -0.418 25.414 -5.602 1.00 63.38 254 LYS A C 1
ATOM 1932 O O . LYS A 1 254 ? -0.010 24.287 -5.870 1.00 63.38 254 LYS A O 1
ATOM 1937 N N . VAL A 1 255 ? -1.714 25.742 -5.624 1.00 57.28 255 VAL A N 1
ATOM 1938 C CA . VAL A 1 255 ? -2.833 24.793 -5.821 1.00 57.28 255 VAL A CA 1
ATOM 1939 C C . VAL A 1 255 ? -2.759 24.068 -7.175 1.00 57.28 255 VAL A C 1
ATOM 1941 O O . VAL A 1 255 ? -2.978 22.864 -7.240 1.00 57.28 255 VAL A O 1
ATOM 1944 N N . LEU A 1 256 ? -2.361 24.760 -8.249 1.00 52.53 256 LEU A N 1
ATOM 1945 C CA . LEU A 1 256 ? -2.295 24.196 -9.610 1.00 52.53 256 LEU A CA 1
ATOM 1946 C C . LEU A 1 256 ? -1.215 23.121 -9.808 1.00 52.53 256 LEU A C 1
ATOM 1948 O O . LEU A 1 256 ? -1.339 22.283 -10.695 1.00 52.53 256 LEU A O 1
ATOM 1952 N N . LEU A 1 257 ? -0.173 23.110 -8.974 1.00 56.16 257 LEU A N 1
ATOM 1953 C CA . LEU A 1 257 ? 0.863 22.074 -8.997 1.00 56.16 257 LEU A CA 1
ATOM 1954 C C . LEU A 1 257 ? 0.666 21.022 -7.903 1.00 56.16 257 LEU A C 1
ATOM 1956 O O . LEU A 1 257 ? 1.475 20.102 -7.820 1.00 56.16 257 LEU A O 1
ATOM 1960 N N . PHE A 1 258 ? -0.398 21.114 -7.096 1.00 60.00 258 PHE A N 1
ATOM 1961 C CA . PHE A 1 258 ? -0.639 20.211 -5.970 1.00 60.00 258 PHE A CA 1
ATOM 1962 C C . PHE A 1 258 ? -0.620 18.749 -6.417 1.00 60.00 258 PHE A C 1
ATOM 1964 O O . PHE A 1 258 ? 0.192 17.976 -5.929 1.00 60.00 258 PHE A O 1
ATOM 1971 N N . LEU A 1 259 ? -1.427 18.383 -7.417 1.00 60.03 259 LEU A N 1
ATOM 1972 C CA . LEU A 1 259 ? -1.484 17.012 -7.938 1.00 60.03 259 LEU A CA 1
ATOM 1973 C C . LEU A 1 259 ? -0.143 16.537 -8.506 1.00 60.03 259 LEU A C 1
ATOM 1975 O O . LEU A 1 259 ? 0.198 15.367 -8.362 1.00 60.03 259 LEU A O 1
ATOM 1979 N N . TYR A 1 260 ? 0.614 17.425 -9.150 1.00 63.00 260 TYR A N 1
ATOM 1980 C CA . TYR A 1 260 ? 1.901 17.086 -9.751 1.00 63.00 260 TYR A CA 1
ATOM 1981 C C . TYR A 1 260 ? 2.989 16.887 -8.692 1.00 63.00 260 TYR A C 1
ATOM 1983 O O . TYR A 1 260 ? 3.664 15.861 -8.693 1.00 63.00 260 TYR A O 1
ATOM 1991 N N . ILE A 1 261 ? 3.125 17.828 -7.756 1.00 63.12 261 ILE A N 1
ATOM 1992 C CA . ILE A 1 261 ? 4.115 17.773 -6.677 1.00 63.12 261 ILE A CA 1
ATOM 1993 C C . ILE A 1 261 ? 3.761 16.657 -5.695 1.00 63.12 261 ILE A C 1
ATOM 1995 O O . ILE A 1 261 ? 4.650 15.920 -5.289 1.00 63.12 261 ILE A O 1
ATOM 1999 N N . PHE A 1 262 ? 2.480 16.468 -5.372 1.00 63.84 262 PHE A N 1
ATOM 2000 C CA . PHE A 1 262 ? 2.014 15.362 -4.539 1.00 63.84 262 PHE A CA 1
ATOM 2001 C C . PHE A 1 262 ? 2.341 14.014 -5.185 1.00 63.84 262 PHE A C 1
ATOM 2003 O O . PHE A 1 262 ? 2.976 13.176 -4.554 1.00 63.84 262 PHE A O 1
ATOM 2010 N N . LYS A 1 263 ? 2.011 13.815 -6.472 1.00 64.81 263 LYS A N 1
ATOM 2011 C CA . LYS A 1 263 ? 2.370 12.581 -7.195 1.00 64.81 263 LYS A CA 1
ATOM 2012 C C . LYS A 1 263 ? 3.880 12.371 -7.247 1.00 64.81 263 LYS A C 1
ATOM 2014 O O . LYS A 1 263 ? 4.340 11.265 -6.979 1.00 64.81 263 LYS A O 1
ATOM 2019 N N . GLN A 1 264 ? 4.643 13.417 -7.559 1.00 65.62 264 GLN A N 1
ATOM 2020 C CA . GLN A 1 264 ? 6.099 13.343 -7.596 1.00 65.62 264 GLN A CA 1
ATOM 2021 C C . GLN A 1 264 ? 6.657 12.949 -6.226 1.00 65.62 264 GLN A C 1
ATOM 2023 O O . GLN A 1 264 ? 7.431 12.006 -6.143 1.00 65.62 264 GLN A O 1
ATOM 2028 N N . PHE A 1 265 ? 6.221 13.614 -5.156 1.00 65.00 265 PHE A N 1
ATOM 2029 C CA . PHE A 1 265 ? 6.684 13.366 -3.796 1.00 65.00 265 PHE A CA 1
ATOM 2030 C C . PHE A 1 265 ? 6.298 11.972 -3.290 1.00 65.00 265 PHE A C 1
ATOM 2032 O O . PHE A 1 265 ? 7.131 11.276 -2.708 1.00 65.00 265 PHE A O 1
ATOM 2039 N N . CYS A 1 266 ? 5.073 11.517 -3.565 1.00 68.31 266 CYS A N 1
ATOM 2040 C CA . CYS A 1 266 ? 4.657 10.151 -3.256 1.00 68.31 266 CYS A CA 1
ATOM 2041 C C . CYS A 1 266 ? 5.585 9.128 -3.926 1.00 68.31 266 CYS A C 1
ATOM 2043 O O . CYS A 1 266 ? 6.048 8.199 -3.268 1.00 68.31 266 CYS A O 1
ATOM 2045 N N . MET A 1 267 ? 5.918 9.337 -5.204 1.00 64.62 267 MET A N 1
ATOM 2046 C CA . MET A 1 267 ? 6.767 8.428 -5.981 1.00 64.62 267 MET A CA 1
ATOM 2047 C C . MET A 1 267 ? 8.253 8.501 -5.606 1.00 64.62 267 MET A C 1
ATOM 2049 O O . MET A 1 267 ? 8.952 7.494 -5.688 1.00 64.62 267 MET A O 1
ATOM 2053 N N . THR A 1 268 ? 8.767 9.670 -5.215 1.00 57.94 268 THR A N 1
ATOM 2054 C CA . THR A 1 268 ? 10.200 9.849 -4.930 1.00 57.94 268 THR A CA 1
ATOM 2055 C C . THR A 1 268 ? 10.571 9.702 -3.464 1.00 57.94 268 THR A C 1
ATOM 2057 O O . THR A 1 268 ? 11.745 9.463 -3.183 1.00 57.94 268 THR A O 1
ATOM 2060 N N . SER A 1 269 ? 9.613 9.874 -2.553 1.00 57.03 269 SER A N 1
ATOM 2061 C CA . SER A 1 269 ? 9.884 10.037 -1.122 1.00 57.03 269 SER A CA 1
ATOM 2062 C C . SER A 1 269 ? 9.039 9.093 -0.266 1.00 57.03 269 SER A C 1
ATOM 2064 O O . SER A 1 269 ? 9.612 8.263 0.427 1.00 57.03 269 SER A O 1
ATOM 2066 N N . ILE A 1 270 ? 7.701 9.140 -0.348 1.00 59.44 270 ILE A N 1
ATOM 2067 C CA . ILE A 1 270 ? 6.832 8.343 0.549 1.00 59.44 270 ILE A CA 1
ATOM 2068 C C . ILE A 1 270 ? 6.966 6.846 0.277 1.00 59.44 270 ILE A C 1
ATOM 2070 O O . ILE A 1 270 ? 7.194 6.074 1.202 1.00 59.44 270 ILE A O 1
ATOM 2074 N N . LEU A 1 271 ? 6.913 6.435 -0.993 1.00 58.75 271 LEU A N 1
ATOM 2075 C CA . LEU A 1 271 ? 7.070 5.026 -1.369 1.00 58.75 271 LEU A CA 1
ATOM 2076 C C . LEU A 1 271 ? 8.488 4.475 -1.126 1.00 58.75 271 LEU A C 1
ATOM 2078 O O . LEU A 1 271 ? 8.701 3.286 -1.316 1.00 58.75 271 LEU A O 1
ATOM 2082 N N . ARG A 1 272 ? 9.459 5.312 -0.724 1.00 49.38 272 ARG A N 1
ATOM 2083 C CA . ARG A 1 272 ? 10.792 4.864 -0.282 1.00 49.38 272 ARG A CA 1
ATOM 2084 C C . ARG A 1 272 ? 10.885 4.634 1.228 1.00 49.38 272 ARG A C 1
ATOM 2086 O O . ARG A 1 272 ? 11.880 4.077 1.678 1.00 49.38 272 ARG A O 1
ATOM 2093 N N . CYS A 1 273 ? 9.911 5.116 2.000 1.00 36.88 273 CYS A N 1
ATOM 2094 C CA . CYS A 1 273 ? 9.882 4.991 3.459 1.00 36.88 273 CYS A CA 1
ATOM 2095 C C . CYS A 1 273 ? 9.113 3.751 3.950 1.00 36.88 273 CYS A C 1
ATOM 2097 O O . CYS A 1 273 ? 9.220 3.419 5.132 1.00 36.88 273 CYS A O 1
ATOM 2099 N N . CYS A 1 274 ? 8.339 3.102 3.073 1.00 34.44 274 CYS A N 1
ATOM 2100 C CA . CYS A 1 274 ? 7.654 1.826 3.309 1.00 34.44 274 CYS A CA 1
ATOM 2101 C C . CYS A 1 274 ? 8.518 0.664 2.827 1.00 34.44 274 CYS A C 1
ATOM 2103 O O . CYS A 1 274 ? 8.527 -0.374 3.526 1.00 34.44 274 CYS A O 1
#

Sequence (274 aa):
MNLAGGKLCAVLEGGYNLTSLPQSVCQTVQTLLGDPAPPPAGLGGPCRSALESIHCVRSAHRPYWSCLKHAAELPTSEISSKCAKLAKKTKKTAEGKTAKEEEVWPEPQKRVCPPIRVALILPDGVNCPEGCQRFSSTEDLDSVTVNKLRENFSKDGHYQIPFPTLSSLFALVDKMEKKEIYGGLALVQDVSMAMMCIVHQAATLVKRVLVVCVGDMVEHRPGTDDGKTLLVQFSRDMSDKQIRKYDITVCLKKVLLFLYIFKQFCMTSILRCC

Organism: Tetraodon nigroviridis (NCBI:txid99883)